Protein AF-A0A8S3R6L5-F1 (afdb_monomer_lite)

Structure (mmCIF, N/CA/C/O backbone):
data_AF-A0A8S3R6L5-F1
#
_entry.id   AF-A0A8S3R6L5-F1
#
loop_
_atom_site.group_PDB
_atom_site.id
_atom_site.type_symbol
_atom_site.label_atom_id
_atom_site.label_alt_id
_atom_site.label_comp_id
_atom_site.label_asym_id
_atom_site.label_entity_id
_atom_site.label_seq_id
_atom_site.pdbx_PDB_ins_code
_atom_site.Cartn_x
_atom_site.Cartn_y
_atom_site.Cartn_z
_atom_site.occupancy
_atom_site.B_iso_or_equiv
_atom_site.auth_seq_id
_atom_site.auth_comp_id
_atom_site.auth_asym_id
_atom_site.auth_atom_id
_atom_site.pdbx_PDB_model_num
ATOM 1 N N . MET A 1 1 ? -7.336 4.694 32.548 1.00 51.25 1 MET A N 1
ATOM 2 C CA . MET A 1 1 ? -8.268 5.594 31.841 1.00 51.25 1 MET A CA 1
ATOM 3 C C . MET A 1 1 ? -8.128 5.320 30.353 1.00 51.25 1 MET A C 1
ATOM 5 O O . MET A 1 1 ? -7.000 5.304 29.873 1.00 51.25 1 MET A O 1
ATOM 9 N N . THR A 1 2 ? -9.217 4.968 29.674 1.00 70.38 2 THR A N 1
ATOM 10 C CA . THR A 1 2 ? -9.206 4.673 28.232 1.00 70.38 2 THR A CA 1
ATOM 11 C C . THR A 1 2 ? -9.080 5.985 27.470 1.00 70.38 2 THR A C 1
ATOM 13 O O . THR A 1 2 ? -9.875 6.892 27.697 1.00 70.38 2 THR A O 1
ATOM 16 N N . ASP A 1 3 ? -8.079 6.091 26.603 1.00 87.69 3 ASP A N 1
ATOM 17 C CA . ASP A 1 3 ? -7.966 7.210 25.671 1.00 87.69 3 ASP A CA 1
ATOM 18 C C . ASP A 1 3 ? -8.970 6.956 24.537 1.00 87.69 3 ASP A C 1
ATOM 20 O O . ASP A 1 3 ? -8.807 6.025 23.742 1.00 87.69 3 ASP A O 1
ATOM 24 N N . ILE A 1 4 ? -10.072 7.711 24.545 1.00 90.12 4 ILE A N 1
ATOM 25 C CA . ILE A 1 4 ? -11.202 7.518 23.626 1.00 90.12 4 ILE A CA 1
ATOM 26 C C . ILE A 1 4 ? -10.759 7.760 22.180 1.00 90.12 4 ILE A C 1
ATOM 28 O O . ILE A 1 4 ? -11.144 6.996 21.292 1.00 90.12 4 ILE A O 1
ATOM 32 N N . ASP A 1 5 ? -9.905 8.754 21.944 1.00 90.06 5 ASP A N 1
ATOM 33 C CA . ASP A 1 5 ? -9.415 9.084 20.607 1.00 90.06 5 ASP A CA 1
ATOM 34 C C . ASP A 1 5 ? -8.513 7.970 20.073 1.00 90.06 5 ASP A C 1
ATOM 36 O O . ASP A 1 5 ? -8.716 7.476 18.959 1.00 90.06 5 ASP A O 1
ATOM 40 N N . ALA A 1 6 ? -7.582 7.479 20.898 1.00 91.31 6 ALA A N 1
ATOM 41 C CA . ALA A 1 6 ? -6.748 6.333 20.545 1.00 91.31 6 ALA A CA 1
ATOM 42 C C . ALA A 1 6 ? -7.584 5.067 20.293 1.00 91.31 6 ALA A C 1
ATOM 44 O O . ALA A 1 6 ? -7.258 4.264 19.416 1.00 91.31 6 ALA A O 1
ATOM 45 N N . TYR A 1 7 ? -8.682 4.883 21.030 1.00 93.94 7 TYR A N 1
ATOM 46 C CA . TYR A 1 7 ? -9.601 3.762 20.836 1.00 93.94 7 TYR A CA 1
ATOM 47 C C . TYR A 1 7 ? -10.357 3.861 19.505 1.00 93.94 7 TYR A C 1
ATOM 49 O O . TYR A 1 7 ? -10.439 2.875 18.767 1.00 93.94 7 TYR A O 1
ATOM 57 N N . ILE A 1 8 ? -10.855 5.049 19.150 1.00 94.06 8 ILE A N 1
ATOM 58 C CA . ILE A 1 8 ? -11.510 5.305 17.859 1.00 94.06 8 ILE A CA 1
ATOM 59 C C . ILE A 1 8 ? -10.528 5.085 16.701 1.00 94.06 8 ILE A C 1
ATOM 61 O O . ILE A 1 8 ? -10.885 4.453 15.703 1.00 94.06 8 ILE A O 1
ATOM 65 N N . GLU A 1 9 ? -9.283 5.550 16.820 1.00 94.88 9 GLU A N 1
ATOM 66 C CA . GLU A 1 9 ? -8.244 5.285 15.820 1.00 94.88 9 GLU A CA 1
ATOM 67 C C . GLU A 1 9 ? -7.935 3.788 15.700 1.00 94.88 9 GLU A C 1
ATOM 69 O O . GLU A 1 9 ? -7.880 3.257 14.589 1.00 94.88 9 GLU A O 1
ATOM 74 N N . ALA A 1 10 ? -7.837 3.069 16.822 1.00 95.31 10 ALA A N 1
ATOM 75 C CA . ALA A 1 10 ? -7.625 1.625 16.816 1.00 95.31 10 ALA A CA 1
ATOM 76 C C . ALA A 1 10 ? -8.761 0.887 16.100 1.00 95.31 10 ALA A C 1
ATOM 78 O O . ALA A 1 10 ? -8.507 -0.049 15.340 1.00 95.31 10 ALA A O 1
ATOM 79 N N . ILE A 1 11 ? -10.012 1.325 16.287 1.00 95.62 11 ILE A N 1
ATOM 80 C CA . ILE A 1 11 ? -11.167 0.794 15.554 1.00 95.62 11 ILE A CA 1
ATOM 81 C C . ILE A 1 11 ? -11.001 1.029 14.053 1.00 95.62 11 ILE A C 1
ATOM 83 O O . ILE A 1 11 ? -11.176 0.087 13.282 1.00 95.62 11 ILE A O 1
ATOM 87 N N . LYS A 1 12 ? -10.638 2.244 13.623 1.00 96.25 12 LYS A N 1
ATOM 88 C CA . LYS A 1 12 ? -10.433 2.567 12.198 1.00 96.25 12 LYS A CA 1
ATOM 89 C C . LYS A 1 12 ? -9.319 1.718 11.572 1.00 96.25 12 LYS A C 1
ATOM 91 O O . LYS A 1 12 ? -9.494 1.207 10.469 1.00 96.25 12 LYS A O 1
ATOM 96 N N . ILE A 1 13 ? -8.213 1.486 12.277 1.00 95.50 13 ILE A N 1
ATOM 97 C CA . ILE A 1 13 ? -7.143 0.592 11.802 1.00 95.50 13 ILE A CA 1
ATOM 98 C C . ILE A 1 13 ? -7.618 -0.868 11.762 1.00 95.50 13 ILE A C 1
ATOM 100 O O . ILE A 1 13 ? -7.330 -1.599 10.815 1.00 95.50 13 ILE A O 1
ATOM 104 N N . ASN A 1 14 ? -8.410 -1.299 12.743 1.00 94.88 14 ASN A N 1
ATOM 105 C CA . ASN A 1 14 ? -8.992 -2.638 12.748 1.00 94.88 14 ASN A CA 1
ATOM 106 C C . ASN A 1 14 ? -10.029 -2.836 11.627 1.00 94.88 14 ASN A C 1
ATOM 108 O O . ASN A 1 14 ? -10.197 -3.949 11.133 1.00 94.88 14 ASN A O 1
ATOM 112 N N . TRP A 1 15 ? -10.693 -1.769 11.174 1.00 95.12 15 TRP A N 1
ATOM 113 C CA . TRP A 1 15 ? -11.490 -1.796 9.948 1.00 95.12 15 TRP A CA 1
ATOM 114 C C . TRP A 1 15 ? -10.630 -2.104 8.727 1.00 95.12 15 TRP A C 1
ATOM 116 O O . TRP A 1 15 ? -11.014 -2.970 7.948 1.00 95.12 15 TRP A O 1
ATOM 126 N N . VAL A 1 16 ? -9.456 -1.475 8.588 1.00 95.25 16 VAL A N 1
ATOM 127 C CA . VAL A 1 16 ? -8.510 -1.805 7.506 1.00 95.25 16 VAL A CA 1
ATOM 128 C C . VAL A 1 16 ? -8.135 -3.280 7.567 1.00 95.25 16 VAL A C 1
ATOM 130 O O . VAL A 1 16 ? -8.293 -3.971 6.566 1.00 95.25 16 VAL A O 1
ATOM 133 N N . LYS A 1 17 ? -7.759 -3.782 8.753 1.00 93.62 17 LYS A N 1
ATOM 134 C CA . LYS A 1 17 ? -7.428 -5.199 8.968 1.00 93.62 17 LYS A CA 1
ATOM 135 C C . LYS A 1 17 ? -8.521 -6.121 8.431 1.00 93.62 17 LYS A C 1
ATOM 137 O O . LYS A 1 17 ? -8.251 -7.028 7.652 1.00 93.62 17 LYS A O 1
ATOM 142 N N . ARG A 1 18 ? -9.764 -5.875 8.847 1.00 91.94 18 ARG A N 1
ATOM 143 C CA . ARG A 1 18 ? -10.914 -6.688 8.443 1.00 91.94 18 ARG A CA 1
ATOM 144 C C . ARG A 1 18 ? -11.216 -6.553 6.954 1.00 91.94 18 ARG A C 1
ATOM 146 O O . ARG A 1 18 ? -11.593 -7.523 6.320 1.00 91.94 18 ARG A O 1
ATOM 153 N N . LEU A 1 19 ? -11.074 -5.362 6.374 1.00 91.75 19 LEU A N 1
ATOM 154 C CA . LEU A 1 19 ? -11.312 -5.151 4.944 1.00 91.75 19 LEU A CA 1
ATOM 155 C C . LEU A 1 19 ? -10.306 -5.900 4.078 1.00 91.75 19 LEU A C 1
ATOM 157 O O . LEU A 1 19 ? -10.657 -6.351 2.990 1.00 91.75 19 LEU A O 1
ATOM 161 N N . THR A 1 20 ? -9.073 -6.025 4.552 1.00 90.19 20 THR A N 1
ATOM 162 C CA . THR A 1 20 ? -7.975 -6.603 3.785 1.00 90.19 20 THR A CA 1
ATOM 163 C C . THR A 1 20 ? -7.741 -8.080 4.046 1.00 90.19 20 THR A C 1
ATOM 165 O O . THR A 1 20 ? -6.949 -8.683 3.328 1.00 90.19 20 THR A O 1
ATOM 168 N N . ASP A 1 21 ? -8.412 -8.656 5.044 1.00 88.75 21 ASP A N 1
ATOM 169 C CA . ASP A 1 21 ? -8.393 -10.099 5.243 1.00 88.75 21 ASP A CA 1
ATOM 170 C C . ASP A 1 21 ? -9.048 -10.833 4.053 1.00 88.75 21 ASP A C 1
ATOM 172 O O . ASP A 1 21 ? -9.868 -10.272 3.317 1.00 88.75 21 ASP A O 1
ATOM 176 N N . GLU A 1 22 ? -8.689 -12.102 3.869 1.00 84.38 22 GLU A N 1
ATOM 177 C CA . GLU A 1 22 ? -9.122 -12.921 2.727 1.00 84.38 22 GLU A CA 1
ATOM 178 C C . GLU A 1 22 ? -10.583 -13.398 2.835 1.00 84.38 22 GLU A C 1
ATOM 180 O O . GLU A 1 22 ? -11.099 -14.060 1.933 1.00 84.38 22 GLU A O 1
ATOM 185 N N . THR A 1 23 ? -11.292 -13.065 3.920 1.00 87.50 23 THR A N 1
ATOM 186 C CA . THR A 1 23 ? -12.663 -13.539 4.122 1.00 87.50 23 THR A CA 1
ATOM 187 C C . THR A 1 23 ? -13.642 -12.839 3.180 1.00 87.50 23 THR A C 1
ATOM 189 O O . THR A 1 23 ? -13.665 -11.610 3.052 1.00 87.50 23 THR A O 1
ATOM 192 N N . CYS A 1 24 ? -14.505 -13.628 2.543 1.00 82.25 24 CYS A N 1
ATOM 193 C CA . CYS A 1 24 ? -15.582 -13.136 1.688 1.00 82.25 24 CYS A CA 1
ATOM 194 C C . CYS A 1 24 ? -16.835 -12.843 2.526 1.00 82.25 24 CYS A C 1
ATOM 196 O O . CYS A 1 24 ? -17.780 -13.626 2.550 1.00 82.25 24 CYS A O 1
ATOM 198 N N . ALA A 1 25 ? -16.830 -11.727 3.258 1.00 89.06 25 ALA A N 1
ATOM 199 C CA . ALA A 1 25 ? -17.953 -11.330 4.106 1.00 89.06 25 ALA A CA 1
ATOM 200 C C . ALA A 1 25 ? -18.864 -10.295 3.422 1.00 89.06 25 ALA A C 1
ATOM 202 O O . ALA A 1 25 ? -18.380 -9.294 2.897 1.00 89.06 25 ALA A O 1
ATOM 203 N N . ASN A 1 26 ? -20.188 -10.473 3.508 1.00 92.88 26 ASN A N 1
ATOM 204 C CA . ASN A 1 26 ? -21.182 -9.613 2.838 1.00 92.88 26 ASN A CA 1
ATOM 205 C C . ASN A 1 26 ? -21.043 -8.120 3.175 1.00 92.88 26 ASN A C 1
ATOM 207 O O . ASN A 1 26 ? -21.218 -7.262 2.314 1.00 92.88 26 ASN A O 1
ATOM 211 N N . TRP A 1 27 ? -20.674 -7.791 4.415 1.00 91.88 27 TRP A N 1
ATOM 212 C CA . TRP A 1 27 ? -20.496 -6.397 4.830 1.00 91.88 27 TRP A CA 1
ATOM 213 C C . TRP A 1 27 ? -19.339 -5.694 4.096 1.00 91.88 27 TRP A C 1
ATOM 215 O O . TRP A 1 27 ? -19.285 -4.466 4.098 1.00 91.88 27 TRP A O 1
ATOM 225 N N . LYS A 1 28 ? -18.432 -6.438 3.441 1.00 92.81 28 LYS A N 1
ATOM 226 C CA . LYS A 1 28 ? -17.332 -5.872 2.649 1.00 92.81 28 LYS A CA 1
ATOM 227 C C . LYS A 1 28 ? -17.762 -5.351 1.279 1.00 92.81 28 LYS A C 1
ATOM 229 O O . LYS A 1 28 ? -17.024 -4.572 0.689 1.00 92.81 28 LYS A O 1
ATOM 234 N N . ILE A 1 29 ? -18.941 -5.727 0.779 1.00 91.56 29 ILE A N 1
ATOM 235 C CA . ILE A 1 29 ? -19.388 -5.376 -0.580 1.00 91.56 29 ILE A CA 1
ATOM 236 C C . ILE A 1 29 ? -19.373 -3.857 -0.793 1.00 91.56 29 ILE A C 1
ATOM 238 O O . ILE A 1 29 ? -18.775 -3.366 -1.748 1.00 91.56 29 ILE A O 1
ATOM 242 N N . ILE A 1 30 ? -19.980 -3.108 0.131 1.00 92.12 30 ILE A N 1
ATOM 243 C CA . ILE A 1 30 ? -20.068 -1.644 0.059 1.00 92.12 30 ILE A CA 1
ATOM 244 C C . ILE A 1 30 ? -18.684 -0.976 0.159 1.00 92.12 30 ILE A C 1
ATOM 246 O O . ILE A 1 30 ? -18.343 -0.204 -0.738 1.00 92.12 30 ILE A O 1
ATOM 250 N N . PRO A 1 31 ? -17.853 -1.227 1.191 1.00 91.75 31 PRO A N 1
ATOM 251 C CA . PRO A 1 31 ? -16.533 -0.602 1.262 1.00 91.75 31 PRO A CA 1
ATOM 252 C C . PRO A 1 31 ? -15.642 -0.982 0.077 1.00 91.75 31 PRO A C 1
ATOM 254 O O . PRO A 1 31 ? -14.970 -0.113 -0.475 1.00 91.75 31 PRO A O 1
ATOM 257 N N . THR A 1 32 ? -15.660 -2.242 -0.366 1.00 91.00 32 THR A N 1
ATOM 258 C CA . THR A 1 32 ? -14.886 -2.672 -1.536 1.00 91.00 32 THR A CA 1
ATOM 259 C C . THR A 1 32 ? -15.358 -1.977 -2.809 1.00 91.00 32 THR A C 1
ATOM 261 O O . THR A 1 32 ? -14.512 -1.568 -3.596 1.00 91.00 32 THR A O 1
ATOM 264 N N . PHE A 1 33 ? -16.664 -1.752 -2.995 1.00 91.44 33 PHE A N 1
ATOM 265 C CA . PHE A 1 33 ? -17.185 -0.971 -4.123 1.00 91.44 33 PHE A CA 1
ATOM 266 C C . PHE A 1 33 ? -16.557 0.429 -4.194 1.00 91.44 33 PHE A C 1
ATOM 268 O O . PHE A 1 33 ? -16.085 0.830 -5.256 1.00 91.44 33 PHE A O 1
ATOM 275 N N . TYR A 1 34 ? -16.479 1.139 -3.065 1.00 91.50 34 TYR A N 1
ATOM 276 C CA . TYR A 1 34 ? -15.860 2.466 -3.015 1.00 91.50 34 TYR A CA 1
ATOM 277 C C . TYR A 1 34 ? -14.341 2.420 -3.220 1.00 91.50 34 TYR A C 1
ATOM 279 O O . TYR A 1 34 ? -13.791 3.229 -3.964 1.00 91.50 34 TYR A O 1
ATOM 287 N N . PHE A 1 35 ? -13.641 1.468 -2.597 1.00 91.38 35 PHE A N 1
ATOM 288 C CA . PHE A 1 35 ? -12.184 1.376 -2.730 1.00 91.38 35 PHE A CA 1
ATOM 289 C C . PHE A 1 35 ? -11.716 0.847 -4.089 1.00 91.38 35 PHE A C 1
ATOM 291 O O . PHE A 1 35 ? -10.569 1.095 -4.460 1.00 91.38 35 PHE A O 1
ATOM 298 N N . ARG A 1 36 ? -12.596 0.202 -4.864 1.00 89.38 36 ARG A N 1
ATOM 299 C CA . ARG A 1 36 ? -12.308 -0.300 -6.215 1.00 89.38 36 ARG A CA 1
ATOM 300 C C . ARG A 1 36 ? -11.873 0.794 -7.191 1.00 89.38 36 ARG A C 1
ATOM 302 O O . ARG A 1 36 ? -11.139 0.510 -8.136 1.00 89.38 36 ARG A O 1
ATOM 309 N N . GLU A 1 37 ? -12.259 2.050 -6.956 1.00 86.62 37 GLU A N 1
ATOM 310 C CA . GLU A 1 37 ? -11.762 3.192 -7.739 1.00 86.62 37 GLU A CA 1
ATOM 311 C C . GLU A 1 37 ? -10.223 3.296 -7.699 1.00 86.62 37 GLU A C 1
ATOM 313 O O . GLU A 1 37 ? -9.596 3.739 -8.666 1.00 86.62 37 GLU A O 1
ATOM 318 N N . PHE A 1 38 ? -9.613 2.824 -6.608 1.00 88.69 38 PHE A N 1
ATOM 319 C CA . PHE A 1 38 ? -8.172 2.849 -6.362 1.00 88.69 38 PHE A CA 1
ATOM 320 C C . PHE A 1 38 ? -7.457 1.543 -6.728 1.00 88.69 38 PHE A C 1
ATOM 322 O O . PHE A 1 38 ? -6.267 1.389 -6.445 1.00 88.69 38 PHE A O 1
ATOM 329 N N . GLY A 1 39 ? -8.177 0.613 -7.358 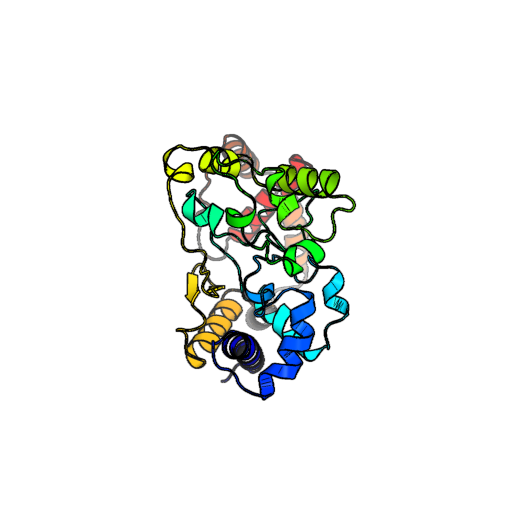1.00 88.06 39 GLY A N 1
ATOM 330 C CA . GLY A 1 39 ? -7.706 -0.714 -7.731 1.00 88.06 39 GLY A CA 1
ATOM 331 C C . GLY A 1 39 ? -8.401 -1.837 -6.975 1.00 88.06 39 GLY A C 1
ATOM 332 O O . GLY A 1 39 ? -9.032 -1.640 -5.937 1.00 88.06 39 GLY A O 1
ATOM 333 N N . GLU A 1 40 ? -8.272 -3.042 -7.520 1.00 87.56 40 GLU A N 1
ATOM 334 C CA . GLU A 1 40 ? -8.838 -4.253 -6.928 1.00 87.56 40 GLU A CA 1
ATOM 335 C C 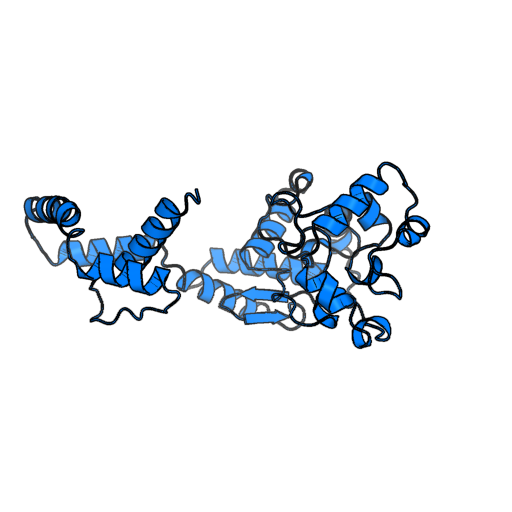. GLU A 1 40 ? -8.142 -4.621 -5.605 1.00 87.56 40 GLU A C 1
ATOM 337 O O . GLU A 1 40 ? -7.049 -4.141 -5.289 1.00 87.56 40 GLU A O 1
ATOM 342 N N . ASN A 1 41 ? -8.773 -5.504 -4.824 1.00 86.56 41 ASN A N 1
ATOM 343 C CA . ASN A 1 41 ? -8.218 -6.059 -3.579 1.00 86.56 41 ASN A CA 1
ATOM 344 C C . ASN A 1 41 ? -7.762 -4.993 -2.565 1.00 86.56 41 ASN A C 1
ATOM 346 O O . ASN A 1 41 ? -6.758 -5.167 -1.868 1.00 86.56 41 ASN A O 1
ATOM 350 N N . ASN A 1 42 ? -8.496 -3.877 -2.506 1.00 89.62 42 ASN A N 1
ATOM 351 C CA . ASN A 1 42 ? -8.225 -2.732 -1.639 1.00 89.62 42 ASN A CA 1
ATOM 352 C C . ASN A 1 42 ? -6.771 -2.225 -1.750 1.00 89.62 42 ASN A C 1
ATOM 354 O O . ASN A 1 42 ? -6.127 -1.923 -0.739 1.00 89.62 42 ASN A O 1
ATOM 358 N N . LEU A 1 43 ? -6.254 -2.130 -2.985 1.00 91.75 43 LEU A N 1
ATOM 359 C CA . LEU A 1 43 ? -4.870 -1.745 -3.293 1.00 91.75 43 LEU A CA 1
ATOM 360 C C . LEU A 1 43 ? -4.402 -0.493 -2.540 1.00 91.75 43 LEU A C 1
ATOM 362 O O . LEU A 1 43 ? -3.240 -0.413 -2.146 1.00 91.75 43 LEU A O 1
ATOM 366 N N . ILE A 1 44 ? -5.298 0.463 -2.297 1.00 92.69 44 ILE A N 1
ATOM 367 C CA . ILE A 1 44 ? -4.971 1.707 -1.603 1.00 92.69 44 ILE A CA 1
ATOM 368 C C . ILE A 1 44 ? -4.333 1.506 -0.221 1.00 92.69 44 ILE A C 1
ATOM 370 O O . ILE A 1 44 ? -3.477 2.294 0.172 1.00 92.69 44 ILE A O 1
ATOM 374 N N . PHE A 1 45 ? -4.659 0.423 0.493 1.00 93.31 45 PHE A N 1
ATOM 375 C CA . PHE A 1 45 ? -4.044 0.127 1.792 1.00 93.31 45 PHE A CA 1
ATOM 376 C C . PHE A 1 45 ? -2.621 -0.443 1.683 1.00 93.31 45 PHE A C 1
ATOM 378 O O . PHE A 1 45 ? -1.896 -0.462 2.677 1.00 93.31 45 PHE A O 1
ATOM 385 N N . LYS A 1 46 ? -2.207 -0.869 0.483 1.00 91.94 46 LYS A N 1
ATOM 386 C CA . LYS A 1 46 ? -0.843 -1.321 0.153 1.00 91.94 46 LYS A CA 1
ATOM 387 C C . LYS A 1 46 ? 0.023 -0.203 -0.441 1.00 91.94 46 LYS A C 1
ATOM 389 O O . LYS A 1 46 ? 1.231 -0.388 -0.581 1.00 91.94 46 LYS A O 1
ATOM 394 N N . MET A 1 47 ? -0.570 0.938 -0.803 1.00 92.38 47 MET A N 1
ATOM 395 C CA . MET A 1 47 ? 0.167 2.086 -1.337 1.00 92.38 47 MET A CA 1
ATOM 396 C C . MET A 1 47 ? 1.011 2.757 -0.246 1.00 92.38 47 MET A C 1
ATOM 398 O O . MET A 1 47 ? 0.589 2.887 0.902 1.00 92.38 47 MET A O 1
ATOM 402 N N . ASN A 1 48 ? 2.193 3.243 -0.626 1.00 91.31 48 ASN A N 1
ATOM 403 C CA . ASN A 1 48 ? 3.128 3.916 0.278 1.00 91.31 48 ASN A CA 1
ATOM 404 C C . ASN A 1 48 ? 2.904 5.440 0.275 1.00 91.31 48 ASN A C 1
ATOM 406 O O . ASN A 1 48 ? 3.749 6.210 -0.194 1.00 91.31 48 ASN A O 1
ATOM 410 N N . LEU A 1 49 ? 1.729 5.862 0.749 1.00 89.44 49 LEU A N 1
ATOM 411 C CA . LEU A 1 49 ? 1.289 7.258 0.736 1.00 89.44 49 LEU A CA 1
ATOM 412 C C . LEU A 1 49 ? 1.899 8.053 1.900 1.00 89.44 49 LEU A C 1
ATOM 414 O O . LEU A 1 49 ? 1.846 7.631 3.053 1.00 89.44 49 LEU A O 1
ATOM 418 N N . ASN A 1 50 ? 2.395 9.262 1.615 1.00 82.69 50 ASN A N 1
ATOM 419 C CA . ASN A 1 50 ? 2.830 10.197 2.666 1.00 82.69 50 ASN A CA 1
ATOM 420 C C . ASN A 1 50 ? 1.700 11.062 3.210 1.00 82.69 50 ASN A C 1
ATOM 422 O O . ASN A 1 50 ? 1.769 11.527 4.344 1.00 82.69 50 ASN A O 1
ATOM 426 N N . SER A 1 51 ? 0.678 11.314 2.398 1.00 83.00 51 SER A N 1
ATOM 427 C CA . SER A 1 51 ? -0.452 12.144 2.777 1.00 83.00 51 SER A CA 1
ATOM 428 C C . SER A 1 51 ? -1.696 11.716 2.015 1.00 83.00 51 SER A C 1
ATOM 430 O O . SER A 1 51 ? -1.626 11.327 0.852 1.00 83.00 51 SER A O 1
ATOM 432 N N . HIS A 1 52 ? -2.859 11.876 2.642 1.00 76.31 52 HIS A N 1
ATOM 433 C CA . HIS A 1 52 ? -4.151 11.745 1.967 1.00 76.31 52 HIS A CA 1
ATOM 434 C C . HIS A 1 52 ? -4.354 12.815 0.877 1.00 76.31 52 HIS A C 1
ATOM 436 O O . HIS A 1 52 ? -5.285 12.721 0.095 1.00 76.31 52 HIS A O 1
ATOM 442 N N . LYS A 1 53 ? -3.506 13.850 0.802 1.00 76.50 53 LYS A N 1
ATOM 443 C CA . LYS A 1 53 ? -3.536 14.838 -0.289 1.00 76.50 53 LYS A CA 1
ATOM 444 C C . LYS A 1 53 ? -2.825 14.353 -1.556 1.00 76.50 53 LYS A C 1
ATOM 446 O O . LYS A 1 53 ? -2.892 15.019 -2.581 1.00 76.50 53 LYS A O 1
ATOM 451 N N . SER A 1 54 ? -2.122 13.220 -1.491 1.00 72.69 54 SER A N 1
ATOM 452 C CA . SER A 1 54 ? -1.321 12.703 -2.605 1.00 72.69 54 SER A CA 1
ATOM 453 C C . SER A 1 54 ? -2.153 12.084 -3.734 1.00 72.69 54 SER A C 1
ATOM 455 O O . SER A 1 54 ? -1.600 11.839 -4.800 1.00 72.69 54 SER A O 1
ATOM 457 N N . LEU A 1 55 ? -3.451 11.841 -3.522 1.00 75.69 55 LEU A N 1
ATOM 458 C CA . LEU A 1 55 ? -4.368 11.302 -4.528 1.00 75.69 55 LEU A CA 1
ATOM 459 C C . LEU A 1 55 ? -5.580 12.234 -4.666 1.00 75.69 55 LEU A C 1
ATOM 461 O O . LEU A 1 55 ? -6.337 12.426 -3.716 1.00 75.69 55 LEU A O 1
ATOM 465 N N . GLU A 1 56 ? -5.769 12.810 -5.853 1.00 69.56 56 GLU A N 1
ATOM 466 C CA . GLU A 1 56 ? -6.789 13.843 -6.102 1.00 69.56 56 GLU A CA 1
ATOM 467 C C . GLU A 1 56 ? -8.227 13.284 -6.036 1.00 69.56 56 GLU A C 1
ATOM 469 O O . GLU A 1 56 ? -9.136 13.966 -5.558 1.00 69.56 56 GLU A O 1
ATOM 474 N N . ASN A 1 57 ? -8.415 12.010 -6.394 1.00 71.00 57 ASN A N 1
ATOM 475 C CA . ASN A 1 57 ? -9.720 11.335 -6.434 1.00 71.00 57 ASN A CA 1
ATOM 476 C C . ASN A 1 57 ? -10.292 10.951 -5.058 1.00 71.00 57 ASN A C 1
ATOM 478 O O . ASN A 1 57 ? -11.431 10.501 -4.963 1.00 71.00 57 ASN A O 1
ATOM 482 N N . LEU A 1 58 ? -9.546 11.142 -3.966 1.00 76.69 58 LEU A N 1
ATOM 483 C CA . LEU A 1 58 ? -10.001 10.751 -2.625 1.00 76.69 58 LEU A CA 1
ATOM 484 C C . LEU A 1 58 ? -11.240 11.506 -2.136 1.00 76.69 58 LEU A C 1
ATOM 486 O O . LEU A 1 58 ? -11.899 11.053 -1.204 1.00 76.69 58 LEU A O 1
ATOM 490 N N . LYS A 1 59 ? -11.573 12.633 -2.771 1.00 70.69 59 LYS A N 1
ATOM 491 C CA . LYS A 1 59 ? -12.743 13.455 -2.437 1.00 70.69 59 LYS A CA 1
ATOM 492 C C . LYS A 1 59 ? -14.081 12.767 -2.729 1.00 70.69 59 LYS A C 1
ATOM 494 O O . LYS A 1 59 ? -15.084 13.175 -2.157 1.00 70.69 59 LYS A O 1
ATOM 499 N N . ASN A 1 60 ? -14.095 11.737 -3.577 1.00 82.19 60 ASN A N 1
ATOM 500 C CA . ASN A 1 60 ? -15.314 11.004 -3.935 1.00 82.19 60 ASN A CA 1
ATOM 501 C C . ASN A 1 60 ? -15.684 9.918 -2.911 1.00 82.19 60 ASN A C 1
ATOM 503 O O . ASN A 1 60 ? -16.774 9.349 -2.978 1.00 82.19 60 ASN A O 1
ATOM 507 N N . LEU A 1 61 ? -14.792 9.612 -1.961 1.00 89.75 61 LEU A N 1
ATOM 508 C CA . LEU A 1 61 ? -15.064 8.627 -0.920 1.00 89.75 61 LEU A CA 1
ATOM 509 C C . LEU A 1 61 ? -16.065 9.183 0.104 1.00 89.75 61 LEU A C 1
ATOM 511 O O . LEU A 1 61 ? -15.873 10.297 0.598 1.00 89.75 61 LEU A O 1
ATOM 515 N N . PRO A 1 62 ? -17.072 8.390 0.520 1.00 93.00 62 PRO A N 1
ATOM 516 C CA . PRO A 1 62 ? -17.906 8.739 1.660 1.00 93.00 62 PRO A CA 1
ATOM 517 C C . PRO A 1 62 ? -17.061 9.060 2.893 1.00 93.00 62 PRO A C 1
ATOM 519 O O . PRO A 1 62 ? -16.060 8.386 3.164 1.00 93.00 62 PRO A O 1
ATOM 522 N N . THR A 1 63 ? -17.507 10.043 3.678 1.00 92.69 63 THR A N 1
ATOM 523 C CA . THR A 1 63 ? -16.774 10.591 4.831 1.00 92.69 63 THR A CA 1
ATOM 524 C C . THR A 1 63 ? -16.231 9.506 5.756 1.00 92.69 63 THR A C 1
ATOM 526 O O . THR A 1 63 ? -15.072 9.558 6.155 1.00 92.69 63 THR A O 1
ATOM 529 N N . PHE A 1 64 ? -17.026 8.475 6.046 1.00 93.00 64 PHE A N 1
ATOM 530 C CA . PHE A 1 64 ? -16.609 7.365 6.901 1.00 93.00 64 PHE A CA 1
ATOM 531 C C . PHE A 1 64 ? -15.359 6.631 6.376 1.00 93.00 64 PHE A C 1
ATOM 533 O O . PHE A 1 64 ? -14.384 6.458 7.110 1.00 93.00 64 PHE A O 1
ATOM 540 N N . TYR A 1 65 ? -15.348 6.238 5.099 1.00 93.44 65 TYR A N 1
ATOM 541 C CA . TYR A 1 65 ? -14.221 5.520 4.491 1.00 93.44 65 TYR A CA 1
ATOM 542 C C . TYR A 1 65 ? -13.005 6.420 4.292 1.00 93.44 65 TYR A C 1
ATOM 544 O O . TYR A 1 65 ? -11.866 5.980 4.464 1.00 93.44 65 TYR A O 1
ATOM 552 N N . PHE A 1 66 ? -13.243 7.696 3.989 1.00 92.62 66 PHE A N 1
ATOM 553 C CA . PHE A 1 66 ? -12.183 8.689 3.911 1.00 92.62 66 PHE A CA 1
ATOM 554 C C . PHE A 1 66 ? -11.475 8.875 5.261 1.00 92.62 66 PHE A C 1
ATOM 556 O O . PHE A 1 66 ? -10.246 8.921 5.315 1.00 92.62 66 PHE A O 1
ATOM 563 N N . GLU A 1 67 ? -12.225 8.907 6.363 1.00 93.50 67 GLU A N 1
ATOM 564 C CA . GLU A 1 67 ? -11.671 9.002 7.716 1.00 93.50 67 GLU A CA 1
ATOM 565 C C . GLU A 1 67 ? -10.901 7.742 8.140 1.00 93.50 67 GLU A C 1
ATOM 567 O O . GLU A 1 67 ? -9.874 7.855 8.815 1.00 93.50 67 GLU A O 1
ATOM 572 N N . ILE A 1 68 ? -11.332 6.550 7.709 1.00 95.12 68 ILE A N 1
ATOM 573 C CA . ILE A 1 68 ? -10.552 5.311 7.880 1.00 95.12 68 ILE A CA 1
ATOM 574 C C . ILE A 1 68 ? -9.210 5.430 7.156 1.00 95.12 68 ILE A C 1
ATOM 576 O O . ILE A 1 68 ? -8.161 5.191 7.754 1.00 95.12 68 ILE A O 1
ATOM 580 N N . LEU A 1 69 ? -9.224 5.843 5.886 1.00 93.94 69 LEU A N 1
ATOM 581 C CA . LEU A 1 69 ? -8.007 5.965 5.090 1.00 93.94 69 LEU A CA 1
ATOM 582 C C . LEU A 1 69 ? -7.053 7.028 5.650 1.00 93.94 69 LEU A C 1
ATOM 584 O O . LEU A 1 69 ? -5.849 6.795 5.741 1.00 93.94 69 LEU A O 1
ATOM 588 N N . LYS A 1 70 ? -7.572 8.185 6.065 1.00 92.62 70 LYS A N 1
ATOM 589 C CA . LYS A 1 70 ? -6.781 9.223 6.739 1.00 92.62 70 LYS A CA 1
ATOM 590 C C . LYS A 1 70 ? -6.104 8.685 7.994 1.00 92.62 70 LYS A C 1
ATOM 592 O O . LYS A 1 70 ? -4.909 8.909 8.171 1.00 92.62 70 LYS A O 1
ATOM 597 N N . CYS A 1 71 ? -6.849 7.971 8.839 1.00 93.88 71 CYS A N 1
ATOM 598 C CA . CYS A 1 71 ? -6.317 7.361 10.055 1.00 93.88 71 CYS A CA 1
ATOM 599 C C . CYS A 1 71 ? -5.236 6.316 9.738 1.00 93.88 71 CYS A C 1
ATOM 601 O O . CYS A 1 71 ? -4.186 6.312 10.381 1.00 93.88 71 CYS A O 1
ATOM 603 N N . TRP A 1 72 ? -5.445 5.498 8.704 1.00 95.31 72 TRP A N 1
ATOM 604 C CA . TRP A 1 72 ? -4.462 4.530 8.218 1.00 95.31 72 TRP A CA 1
ATOM 605 C C . TRP A 1 72 ? -3.153 5.202 7.787 1.00 95.31 72 TRP A C 1
ATOM 607 O O . TRP A 1 72 ? -2.086 4.844 8.280 1.00 95.31 72 TRP A O 1
ATOM 617 N N . ILE A 1 73 ? -3.227 6.227 6.931 1.00 92.56 73 ILE A N 1
ATOM 618 C CA . ILE A 1 73 ? -2.049 6.962 6.443 1.00 92.56 73 ILE A CA 1
ATOM 619 C C . ILE A 1 73 ? -1.334 7.681 7.598 1.00 92.56 73 ILE A C 1
ATOM 621 O O . ILE A 1 73 ? -0.105 7.625 7.689 1.00 92.56 73 ILE A O 1
ATOM 625 N N . LYS A 1 74 ? -2.093 8.328 8.498 1.00 91.38 74 LYS A N 1
ATOM 626 C CA . LYS A 1 74 ? -1.566 9.017 9.691 1.00 91.38 74 LYS A CA 1
ATOM 627 C C . LYS A 1 74 ? -0.705 8.073 10.531 1.00 91.38 74 LYS A C 1
ATOM 629 O O . LYS A 1 74 ? 0.410 8.432 10.893 1.00 91.38 74 LYS A O 1
ATOM 634 N N . ASN A 1 75 ? -1.192 6.857 10.765 1.00 91.31 75 ASN A N 1
ATOM 635 C CA . ASN A 1 75 ? -0.518 5.840 11.570 1.00 91.31 75 ASN A CA 1
ATOM 636 C C . ASN A 1 75 ? 0.514 5.012 10.775 1.00 91.31 75 ASN A C 1
ATOM 638 O O . ASN A 1 75 ? 0.895 3.917 11.180 1.00 91.31 75 ASN A O 1
ATOM 642 N N . GLY A 1 76 ? 0.977 5.522 9.627 1.00 89.62 76 GLY A N 1
ATOM 643 C CA . GLY A 1 76 ? 2.040 4.910 8.828 1.00 89.62 76 GLY A CA 1
ATOM 644 C C . GLY A 1 76 ? 1.638 3.615 8.127 1.00 89.62 76 GLY A C 1
ATOM 645 O O . GLY A 1 76 ? 2.490 2.791 7.792 1.00 89.62 76 GLY A O 1
ATOM 646 N N . GLY A 1 77 ? 0.347 3.429 7.897 1.00 91.50 77 GLY A N 1
ATOM 647 C CA . GLY A 1 77 ? -0.197 2.338 7.117 1.00 91.50 77 GLY A CA 1
ATOM 648 C C . GLY A 1 77 ? 0.300 2.324 5.672 1.00 91.50 77 GLY A C 1
ATOM 649 O O . GLY A 1 77 ? 0.433 3.369 5.039 1.00 91.50 77 GLY A O 1
ATOM 650 N N . GLY A 1 78 ? 0.615 1.137 5.155 1.00 88.00 78 GLY A N 1
ATOM 651 C CA . GLY A 1 78 ? 1.113 0.938 3.790 1.00 88.00 78 GLY A C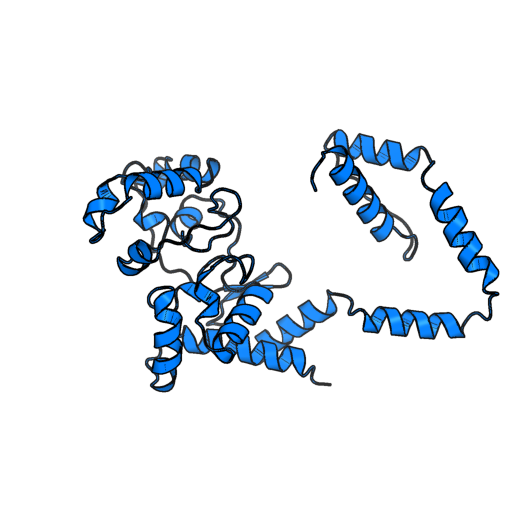A 1
ATOM 652 C C . GLY A 1 78 ? 2.553 1.415 3.570 1.00 88.00 78 GLY A C 1
ATOM 653 O O . GLY A 1 78 ? 3.137 1.138 2.520 1.00 88.00 78 GLY A O 1
ATOM 654 N N . LYS A 1 79 ? 3.166 2.084 4.559 1.00 87.69 79 LYS A N 1
ATOM 655 C CA . LYS A 1 79 ? 4.559 2.518 4.468 1.00 87.69 79 LYS A CA 1
ATOM 656 C C . LYS A 1 79 ? 5.483 1.317 4.366 1.00 87.69 79 LYS A C 1
ATOM 658 O O . LYS A 1 79 ? 5.331 0.311 5.061 1.00 87.69 79 LYS A O 1
ATOM 663 N N . THR A 1 80 ? 6.480 1.455 3.507 1.00 84.38 80 THR A N 1
ATOM 664 C CA . THR A 1 80 ? 7.547 0.477 3.329 1.00 84.38 80 THR A CA 1
ATOM 665 C C . THR A 1 80 ? 8.872 1.071 3.778 1.00 84.38 80 THR A C 1
ATOM 667 O O . THR A 1 80 ? 9.054 2.289 3.780 1.00 84.38 80 THR A O 1
ATOM 670 N N . LYS A 1 81 ? 9.813 0.197 4.155 1.00 85.19 81 LYS A N 1
ATOM 671 C CA . LYS A 1 81 ? 11.211 0.608 4.311 1.00 85.19 81 LYS A CA 1
ATOM 672 C C . LYS A 1 81 ? 11.720 1.111 2.968 1.00 85.19 81 LYS A C 1
ATOM 674 O O . LYS A 1 81 ? 11.285 0.613 1.928 1.00 85.19 81 LYS A O 1
ATOM 679 N N . VAL A 1 82 ? 12.683 2.031 3.009 1.00 86.12 82 VAL A N 1
ATOM 680 C CA . VAL A 1 82 ? 13.439 2.403 1.812 1.00 86.12 82 VAL A CA 1
ATOM 681 C C . VAL A 1 82 ? 14.021 1.113 1.218 1.00 86.12 82 VAL A C 1
ATOM 683 O O . VAL A 1 82 ? 14.767 0.418 1.911 1.00 86.12 82 VAL A O 1
ATOM 686 N N . PRO A 1 83 ? 13.649 0.742 -0.018 1.00 86.75 83 PRO A N 1
ATOM 687 C CA . PRO A 1 83 ? 14.103 -0.498 -0.625 1.00 86.75 83 PRO A CA 1
ATOM 688 C C . PRO A 1 83 ? 15.609 -0.467 -0.850 1.00 86.75 83 PRO A C 1
ATOM 690 O O . PRO A 1 83 ? 16.120 0.406 -1.557 1.00 86.75 83 PRO A O 1
ATOM 693 N N . ASP A 1 84 ? 16.310 -1.439 -0.274 1.00 85.31 84 ASP A N 1
ATOM 694 C CA . ASP A 1 84 ? 17.766 -1.502 -0.377 1.00 85.31 84 ASP A CA 1
ATOM 695 C C . ASP A 1 84 ? 18.252 -2.543 -1.396 1.00 85.31 84 ASP A C 1
ATOM 697 O O . ASP A 1 84 ? 19.274 -2.365 -2.050 1.00 85.31 84 ASP A O 1
ATOM 701 N N . ASN A 1 85 ? 17.491 -3.603 -1.643 1.00 88.25 85 ASN A N 1
ATOM 702 C CA . ASN A 1 85 ? 17.853 -4.608 -2.641 1.00 88.25 85 ASN A CA 1
ATOM 703 C C . ASN A 1 85 ? 16.840 -4.656 -3.793 1.00 88.25 85 ASN A C 1
ATOM 705 O O . ASN A 1 85 ? 15.714 -4.163 -3.701 1.00 88.25 85 ASN A O 1
ATOM 709 N N . TYR A 1 86 ? 17.243 -5.288 -4.898 1.00 88.50 86 TYR A N 1
ATOM 710 C CA . TYR A 1 86 ? 16.396 -5.426 -6.086 1.00 88.50 86 TYR A CA 1
ATOM 711 C C . TYR A 1 86 ? 15.082 -6.170 -5.797 1.00 88.50 86 TYR A C 1
ATOM 713 O O . TYR A 1 86 ? 14.089 -5.924 -6.480 1.00 88.50 86 TYR A O 1
ATOM 721 N N . ARG A 1 87 ? 15.048 -7.063 -4.794 1.00 88.75 87 ARG A N 1
ATOM 722 C CA . ARG A 1 87 ? 13.835 -7.815 -4.454 1.00 88.75 87 ARG A CA 1
ATOM 723 C C . ARG A 1 87 ? 12.792 -6.910 -3.825 1.00 88.75 87 ARG A C 1
ATOM 725 O O . ARG A 1 87 ? 11.634 -6.948 -4.228 1.00 88.75 87 ARG A O 1
ATOM 732 N N . ASP A 1 88 ? 13.215 -6.072 -2.890 1.00 89.00 88 ASP A N 1
ATOM 733 C CA . ASP A 1 88 ? 12.339 -5.122 -2.212 1.00 89.00 88 ASP A CA 1
ATOM 734 C C . ASP A 1 88 ? 11.849 -4.034 -3.165 1.00 89.00 88 ASP A C 1
ATOM 736 O O . ASP A 1 88 ? 10.685 -3.644 -3.086 1.00 89.00 88 ASP A O 1
ATOM 740 N N . ILE A 1 89 ? 12.703 -3.602 -4.104 1.00 91.12 89 ILE A N 1
ATOM 741 C CA . ILE A 1 89 ? 12.342 -2.654 -5.168 1.00 91.12 89 ILE A CA 1
ATOM 742 C C . ILE A 1 89 ? 11.231 -3.235 -6.046 1.00 91.12 89 ILE A C 1
ATOM 744 O O . ILE A 1 89 ? 10.211 -2.587 -6.258 1.00 91.12 89 ILE A O 1
ATOM 748 N N . ARG A 1 90 ? 11.403 -4.467 -6.537 1.00 90.00 90 ARG A N 1
ATOM 749 C CA . ARG A 1 90 ? 10.435 -5.132 -7.427 1.00 90.00 90 ARG A CA 1
ATOM 750 C C . ARG A 1 90 ? 9.068 -5.345 -6.775 1.00 90.00 90 ARG A C 1
ATOM 752 O O . ARG A 1 90 ? 8.062 -5.342 -7.476 1.00 90.00 90 ARG A O 1
ATOM 759 N N . LYS A 1 91 ? 9.031 -5.483 -5.447 1.00 91.00 91 LYS A N 1
ATOM 760 C CA . LYS A 1 91 ? 7.801 -5.610 -4.653 1.00 91.00 91 LYS A CA 1
ATOM 761 C C . LYS A 1 91 ? 7.122 -4.278 -4.336 1.00 91.00 91 LYS A C 1
ATOM 763 O O . LYS A 1 91 ? 6.049 -4.297 -3.749 1.00 91.00 91 LYS A O 1
ATOM 768 N N . GLN A 1 92 ? 7.716 -3.132 -4.669 1.00 92.12 92 GLN A N 1
ATOM 769 C CA . GLN A 1 92 ? 7.063 -1.851 -4.410 1.00 92.12 92 GLN A CA 1
ATOM 770 C C . GLN A 1 92 ? 5.861 -1.656 -5.331 1.00 92.12 92 GLN A C 1
ATOM 772 O O . GLN A 1 92 ? 5.972 -1.810 -6.549 1.00 92.12 92 GLN A O 1
ATOM 777 N N . VAL A 1 93 ? 4.740 -1.237 -4.745 1.00 93.38 93 VAL A N 1
ATOM 778 C CA . VAL A 1 93 ? 3.617 -0.663 -5.492 1.00 93.38 93 VAL A CA 1
ATOM 779 C C . VAL A 1 93 ? 4.091 0.623 -6.167 1.00 93.38 93 VAL A C 1
ATOM 781 O O . VAL A 1 93 ? 4.735 1.458 -5.530 1.00 93.38 93 VAL A O 1
ATOM 784 N N . ILE A 1 94 ? 3.790 0.784 -7.452 1.00 93.00 94 ILE A N 1
ATOM 785 C CA . ILE A 1 94 ? 4.168 1.969 -8.233 1.00 93.00 94 ILE A CA 1
ATOM 786 C C . ILE A 1 94 ? 3.328 3.174 -7.813 1.00 93.00 94 ILE A C 1
ATOM 788 O O . ILE A 1 94 ? 3.830 4.283 -7.624 1.00 93.00 94 ILE A O 1
ATOM 792 N N . TRP A 1 95 ? 2.031 2.933 -7.673 1.00 92.69 95 TRP A N 1
ATOM 793 C CA . TRP A 1 95 ? 1.018 3.963 -7.515 1.00 92.69 95 TRP A CA 1
ATOM 794 C C . TRP A 1 95 ? 0.941 4.482 -6.085 1.00 92.69 95 TRP A C 1
ATOM 796 O O . TRP A 1 95 ? 1.013 3.711 -5.128 1.00 92.69 95 TRP A O 1
ATOM 806 N N . GLY A 1 96 ? 0.803 5.801 -5.931 1.00 89.38 96 GLY A N 1
ATOM 807 C CA . GLY A 1 96 ? 0.714 6.423 -4.610 1.00 89.38 96 GLY A CA 1
ATOM 808 C C . GLY A 1 96 ? 1.953 6.188 -3.741 1.00 89.38 96 GLY A C 1
ATOM 809 O O . GLY A 1 96 ? 1.848 6.193 -2.521 1.00 89.38 96 GLY A O 1
ATOM 810 N N . ASN A 1 97 ? 3.119 5.942 -4.346 1.00 91.75 97 ASN A N 1
ATOM 811 C CA . ASN A 1 97 ? 4.349 5.652 -3.621 1.00 91.75 97 ASN A CA 1
ATOM 812 C C . ASN A 1 97 ? 5.162 6.931 -3.385 1.00 91.75 97 ASN A C 1
ATOM 814 O O . ASN A 1 97 ? 5.440 7.699 -4.308 1.00 91.75 97 ASN A O 1
ATOM 818 N N . GLN A 1 98 ? 5.571 7.175 -2.143 1.00 90.38 98 GLN A N 1
ATOM 819 C CA . GLN A 1 98 ? 6.376 8.338 -1.782 1.00 90.38 98 GLN A CA 1
ATOM 820 C C . GLN A 1 98 ? 7.783 8.360 -2.396 1.00 90.38 98 GLN A C 1
ATOM 822 O O . GLN A 1 98 ? 8.385 9.433 -2.460 1.00 90.38 98 GLN A O 1
ATOM 827 N N . TYR A 1 99 ? 8.303 7.211 -2.829 1.00 91.25 99 TYR A N 1
ATOM 828 C CA . TYR A 1 99 ? 9.610 7.096 -3.476 1.00 91.25 99 TYR A CA 1
ATOM 829 C C . TYR A 1 99 ? 9.528 7.230 -5.001 1.00 91.25 99 TYR A C 1
ATOM 831 O O . TYR A 1 99 ? 10.551 7.459 -5.637 1.00 91.25 99 TYR A O 1
ATOM 839 N N . ILE A 1 100 ? 8.330 7.104 -5.585 1.00 91.31 100 ILE A N 1
ATOM 840 C CA . ILE A 1 100 ? 8.101 7.156 -7.034 1.00 91.31 100 ILE A CA 1
ATOM 841 C C . ILE A 1 100 ? 7.288 8.413 -7.337 1.00 91.31 100 ILE A C 1
ATOM 843 O O . ILE A 1 100 ? 6.056 8.425 -7.254 1.00 91.31 100 ILE A O 1
ATOM 847 N N . LYS A 1 101 ? 7.995 9.505 -7.639 1.00 89.38 101 LYS A N 1
ATOM 848 C CA . LYS A 1 101 ? 7.406 10.842 -7.773 1.00 89.38 101 LYS A CA 1
ATOM 849 C C . LYS A 1 101 ? 7.847 11.538 -9.050 1.00 89.38 101 LYS A C 1
ATOM 851 O O . LYS A 1 101 ? 9.023 11.531 -9.398 1.00 89.38 101 LYS A O 1
ATOM 856 N N . THR A 1 102 ? 6.922 12.248 -9.682 1.00 83.88 102 THR A N 1
ATOM 857 C CA . THR A 1 102 ? 7.218 13.214 -10.743 1.00 83.88 102 THR A CA 1
ATOM 858 C C . THR A 1 102 ? 6.857 14.602 -10.232 1.00 83.88 102 THR A C 1
ATOM 860 O O . THR A 1 102 ? 5.732 14.827 -9.795 1.00 83.88 102 THR A O 1
ATOM 863 N N . CYS A 1 103 ? 7.815 15.534 -10.251 1.00 79.38 103 CYS A N 1
ATOM 864 C CA . CYS A 1 103 ? 7.611 16.910 -9.774 1.00 79.38 103 CYS A CA 1
ATOM 865 C C . CYS A 1 103 ? 7.020 16.975 -8.346 1.00 79.38 103 CYS A C 1
ATOM 867 O O . CYS A 1 103 ? 6.083 17.720 -8.081 1.00 79.38 103 CYS A O 1
ATOM 869 N N . GLY A 1 104 ? 7.516 16.127 -7.436 1.00 78.00 104 GLY A N 1
ATOM 870 C CA . GLY A 1 104 ? 7.076 16.077 -6.034 1.00 78.00 104 GLY A CA 1
ATOM 871 C C . GLY A 1 104 ? 5.746 15.352 -5.774 1.00 78.00 104 GLY A C 1
ATOM 872 O O . GLY A 1 104 ? 5.479 14.983 -4.630 1.00 78.00 104 GLY A O 1
ATOM 873 N N . LYS A 1 105 ? 4.944 15.069 -6.809 1.00 83.31 105 LYS A N 1
ATOM 874 C CA . LYS A 1 105 ? 3.684 14.318 -6.701 1.00 83.31 105 LYS A CA 1
ATOM 875 C C . LYS A 1 105 ? 3.893 12.834 -7.005 1.00 83.31 105 LYS A C 1
ATOM 877 O O . LYS A 1 105 ? 4.654 12.478 -7.904 1.00 83.31 105 LYS A O 1
ATOM 882 N N . SER A 1 106 ? 3.215 11.965 -6.257 1.00 87.44 106 SER A N 1
ATOM 883 C CA . SER A 1 106 ? 3.231 10.521 -6.516 1.00 87.44 106 SER A CA 1
ATOM 884 C C . SER A 1 106 ? 2.418 10.192 -7.765 1.00 87.44 106 SER A C 1
ATOM 886 O O . SER A 1 106 ? 1.398 10.826 -8.030 1.00 87.44 106 SER A O 1
ATOM 888 N N . LEU A 1 107 ? 2.867 9.199 -8.531 1.00 90.00 107 LEU A N 1
ATOM 889 C CA . LEU A 1 107 ? 2.167 8.780 -9.743 1.00 90.00 107 LEU A CA 1
ATOM 890 C C . LEU A 1 107 ? 0.897 7.989 -9.422 1.00 90.00 107 LEU A C 1
ATOM 892 O O . LEU A 1 107 ? 0.876 7.164 -8.505 1.00 90.00 107 LEU A O 1
ATOM 896 N N . TYR A 1 108 ? -0.144 8.206 -10.223 1.00 89.94 108 TYR A N 1
ATOM 897 C CA . TYR A 1 108 ? -1.372 7.421 -10.182 1.00 89.94 108 TYR A CA 1
ATOM 898 C C . TYR A 1 108 ? -2.054 7.422 -11.554 1.00 89.94 108 TYR A C 1
ATOM 900 O O . TYR A 1 108 ? -2.565 8.451 -11.992 1.00 89.94 108 TYR A O 1
ATOM 908 N N . TYR A 1 109 ? -2.072 6.268 -12.225 1.00 90.12 109 TYR A N 1
ATOM 909 C CA . TYR A 1 109 ? -2.761 6.073 -13.504 1.00 90.12 109 TYR A CA 1
ATOM 910 C C . TYR A 1 109 ? -3.850 5.015 -13.345 1.00 90.12 109 TYR A C 1
ATOM 912 O O . TYR A 1 109 ? -3.578 3.815 -13.328 1.00 90.12 109 TYR A O 1
ATOM 920 N N . SER A 1 110 ? -5.102 5.460 -13.220 1.00 88.31 110 SER A N 1
ATOM 921 C CA . SER A 1 110 ? -6.230 4.572 -12.912 1.00 88.31 110 SER A CA 1
ATOM 922 C C . SER A 1 110 ? -6.461 3.494 -13.975 1.00 88.31 110 SER A C 1
ATOM 924 O O . SER A 1 110 ? -6.859 2.382 -13.639 1.00 88.31 110 SER A O 1
ATOM 926 N N . HIS A 1 111 ? -6.181 3.770 -15.253 1.00 88.50 111 HIS A N 1
ATOM 927 C CA . HIS A 1 111 ? -6.276 2.766 -16.318 1.00 88.50 111 HIS A CA 1
ATOM 928 C C . HIS A 1 111 ? -5.188 1.697 -16.224 1.00 88.50 111 HIS A C 1
ATOM 930 O O . HIS A 1 111 ? -5.485 0.546 -16.509 1.00 88.50 111 HIS A O 1
ATOM 936 N N . TRP A 1 112 ? -3.975 2.019 -15.769 1.00 91.69 112 TRP A N 1
ATOM 937 C CA . TRP A 1 112 ? -2.921 1.011 -15.572 1.00 91.69 112 TRP A CA 1
ATOM 938 C C . TRP A 1 112 ? -3.246 0.104 -14.387 1.00 91.69 112 TRP A C 1
ATOM 940 O O . TRP A 1 112 ? -3.097 -1.113 -14.474 1.00 91.69 112 TRP A O 1
ATOM 950 N N . VAL A 1 113 ? -3.756 0.699 -13.305 1.00 90.81 113 VAL A N 1
ATOM 951 C CA . VAL A 1 113 ? -4.221 -0.033 -12.121 1.00 90.81 113 VAL A CA 1
ATOM 952 C C . VAL A 1 113 ? -5.324 -1.029 -12.494 1.00 90.81 113 VAL A C 1
ATOM 954 O O . VAL A 1 113 ? -5.284 -2.177 -12.059 1.00 90.81 113 VAL A O 1
ATOM 957 N N . LYS A 1 114 ? -6.288 -0.617 -13.330 1.00 89.50 114 LYS A N 1
ATOM 958 C CA . LYS A 1 114 ? -7.388 -1.478 -13.802 1.00 89.50 114 LYS A CA 1
ATOM 959 C C . LYS A 1 114 ? -6.920 -2.659 -14.656 1.00 89.50 114 LYS A C 1
ATOM 961 O O . LYS A 1 114 ? -7.555 -3.705 -14.615 1.00 89.50 114 LYS A O 1
ATOM 966 N N . GLU A 1 115 ? -5.811 -2.520 -15.380 1.00 89.00 115 GLU A N 1
ATOM 967 C CA . GLU A 1 115 ? -5.181 -3.620 -16.131 1.00 89.00 115 GLU A CA 1
ATOM 968 C C . GLU A 1 115 ? -4.181 -4.427 -15.275 1.00 89.00 115 GLU A C 1
ATOM 970 O O . GLU A 1 115 ? -3.344 -5.160 -15.801 1.00 89.00 115 GLU A O 1
ATOM 975 N N . ASN A 1 116 ? -4.263 -4.305 -13.944 1.00 88.75 116 ASN A N 1
ATOM 976 C CA . ASN A 1 116 ? -3.461 -5.049 -12.970 1.00 88.75 116 ASN A CA 1
ATOM 977 C C . ASN A 1 116 ? -1.940 -4.839 -13.111 1.00 88.75 116 ASN A C 1
ATOM 979 O O . ASN A 1 116 ? -1.143 -5.708 -12.764 1.00 88.75 116 ASN A O 1
ATOM 983 N N . ILE A 1 117 ? -1.520 -3.672 -13.604 1.00 91.38 117 ILE A N 1
ATOM 984 C CA . ILE A 1 117 ? -0.124 -3.235 -13.544 1.00 91.38 117 ILE A CA 1
ATOM 985 C C . ILE A 1 117 ? 0.031 -2.489 -12.226 1.00 91.38 117 ILE A C 1
ATOM 987 O O . ILE A 1 117 ? -0.421 -1.352 -12.118 1.00 91.38 117 ILE A O 1
ATOM 991 N N . ILE A 1 118 ? 0.623 -3.113 -11.208 1.00 92.12 118 ILE A N 1
ATOM 992 C CA . ILE A 1 118 ? 0.609 -2.583 -9.834 1.00 92.12 118 ILE A CA 1
ATOM 993 C C . ILE A 1 118 ? 2.024 -2.361 -9.308 1.00 92.12 118 ILE A C 1
ATOM 995 O O . ILE A 1 118 ? 2.309 -1.323 -8.704 1.00 92.12 118 ILE A O 1
ATOM 999 N N . PHE A 1 119 ? 2.905 -3.329 -9.521 1.00 92.50 119 PHE A N 1
ATOM 1000 C CA . PHE A 1 119 ? 4.225 -3.387 -8.914 1.00 92.50 119 PHE A CA 1
ATOM 1001 C C . PHE A 1 119 ? 5.322 -3.023 -9.903 1.00 92.50 119 PHE A C 1
ATOM 1003 O O . PHE A 1 119 ? 5.175 -3.175 -11.115 1.00 92.50 119 PHE A O 1
ATOM 1010 N N . VAL A 1 120 ? 6.483 -2.618 -9.382 1.00 91.25 120 VAL A N 1
ATOM 1011 C CA . VAL A 1 120 ? 7.681 -2.398 -10.209 1.00 91.25 120 VAL A CA 1
ATOM 1012 C C . VAL A 1 120 ? 8.031 -3.657 -11.010 1.00 91.25 120 VAL A C 1
ATOM 1014 O O . VAL A 1 120 ? 8.468 -3.555 -12.151 1.00 91.25 120 VAL A O 1
ATOM 1017 N N . ASN A 1 121 ? 7.783 -4.850 -10.464 1.00 90.88 121 ASN A N 1
ATOM 1018 C CA . ASN A 1 121 ? 7.985 -6.102 -11.190 1.00 90.88 121 ASN A CA 1
ATOM 1019 C C . ASN A 1 121 ? 7.107 -6.243 -12.451 1.00 90.88 121 ASN A C 1
ATOM 1021 O O . ASN A 1 121 ? 7.500 -6.944 -13.376 1.00 90.88 121 ASN A O 1
ATOM 1025 N N . ASP A 1 122 ? 5.947 -5.586 -12.514 1.00 88.69 122 ASP A N 1
ATOM 1026 C CA . ASP A 1 122 ? 5.006 -5.729 -13.634 1.00 88.69 122 ASP A CA 1
ATOM 1027 C C . ASP A 1 122 ? 5.415 -4.920 -14.871 1.00 88.69 122 ASP A C 1
ATOM 1029 O O . ASP A 1 122 ? 4.938 -5.208 -15.976 1.00 88.69 122 ASP A O 1
ATOM 1033 N N . VAL A 1 123 ? 6.272 -3.908 -14.673 1.00 89.31 123 VAL A N 1
ATOM 1034 C CA . VAL A 1 123 ? 6.689 -2.936 -15.697 1.00 89.31 123 VAL A CA 1
ATOM 1035 C C . VAL A 1 123 ? 8.098 -3.184 -16.237 1.00 89.31 123 VAL A C 1
ATOM 1037 O O . VAL A 1 123 ? 8.444 -2.659 -17.296 1.00 89.31 123 VAL A O 1
ATOM 1040 N N . ILE A 1 124 ? 8.916 -3.946 -15.511 1.00 87.31 124 ILE A N 1
ATOM 1041 C CA . ILE A 1 124 ? 10.285 -4.278 -15.913 1.00 87.31 124 ILE A CA 1
ATOM 1042 C C . ILE A 1 124 ? 10.306 -5.479 -16.860 1.00 87.31 124 ILE A C 1
ATOM 1044 O O . ILE A 1 124 ? 9.521 -6.414 -16.720 1.00 87.31 124 ILE A O 1
ATOM 1048 N N . ASP A 1 125 ? 11.229 -5.458 -17.814 1.00 82.81 125 ASP A N 1
ATOM 1049 C CA . ASP A 1 125 ? 11.490 -6.571 -18.720 1.00 82.81 125 ASP A CA 1
ATOM 1050 C C . ASP A 1 125 ? 12.652 -7.463 -18.250 1.00 82.81 125 ASP A C 1
ATOM 1052 O O . ASP A 1 125 ? 13.280 -7.234 -17.212 1.00 82.81 125 ASP A O 1
ATOM 1056 N N . ASP A 1 126 ? 12.969 -8.478 -19.057 1.00 78.12 126 ASP A N 1
ATOM 1057 C CA . ASP A 1 126 ? 14.062 -9.431 -18.815 1.00 78.12 126 ASP A CA 1
ATOM 1058 C C . ASP A 1 12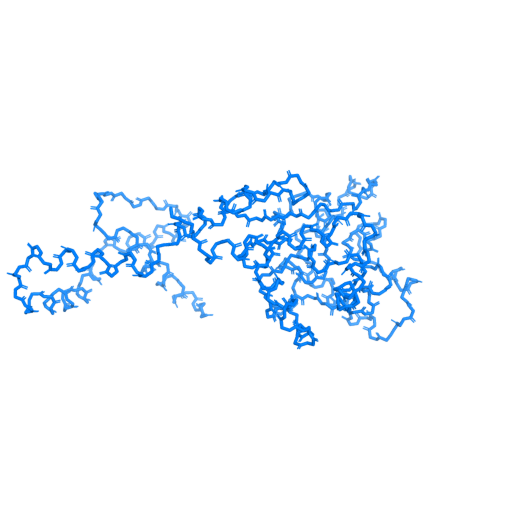6 ? 15.447 -8.757 -18.757 1.00 78.12 126 ASP A C 1
ATOM 1060 O O . ASP A 1 126 ? 16.411 -9.321 -18.235 1.00 78.12 126 ASP A O 1
ATOM 1064 N N . LYS A 1 127 ? 15.564 -7.524 -19.270 1.00 76.12 127 LYS A N 1
ATOM 1065 C CA . LYS A 1 127 ? 16.783 -6.708 -19.207 1.00 76.12 127 LYS A CA 1
ATOM 1066 C C . LYS A 1 127 ? 16.819 -5.814 -17.962 1.00 76.12 127 LYS A C 1
ATOM 1068 O O . LYS A 1 127 ? 17.842 -5.176 -17.710 1.00 76.12 127 LYS A O 1
ATOM 1073 N N . GLY A 1 128 ? 15.763 -5.810 -17.146 1.00 73.62 128 GLY A N 1
ATOM 1074 C CA . GLY A 1 128 ? 15.624 -4.951 -15.972 1.00 73.62 128 GLY A CA 1
ATOM 1075 C C . GLY A 1 128 ? 15.285 -3.503 -16.329 1.00 73.62 128 GLY A C 1
ATOM 1076 O O . GLY A 1 128 ? 15.515 -2.606 -15.517 1.00 73.62 128 GLY A O 1
ATOM 1077 N N . GLU A 1 129 ? 14.768 -3.262 -17.533 1.00 81.50 129 GLU A N 1
ATOM 1078 C CA . GLU A 1 129 ? 14.367 -1.944 -18.013 1.00 81.50 129 GLU A CA 1
ATOM 1079 C C . GLU A 1 129 ? 12.844 -1.841 -18.088 1.00 81.50 129 GLU A C 1
ATOM 1081 O O . GLU A 1 129 ? 12.147 -2.820 -18.342 1.00 81.50 129 GLU A O 1
ATOM 1086 N N . ILE A 1 130 ? 12.300 -0.638 -17.879 1.00 81.88 130 ILE A N 1
ATOM 1087 C CA . ILE A 1 130 ? 10.882 -0.408 -18.172 1.00 81.88 130 ILE A CA 1
ATOM 1088 C C . ILE A 1 130 ? 10.726 -0.470 -19.688 1.00 81.88 130 ILE A C 1
ATOM 1090 O O . ILE A 1 130 ? 11.285 0.381 -20.383 1.00 81.88 130 ILE A O 1
ATOM 1094 N N . SER A 1 131 ? 9.969 -1.437 -20.194 1.00 76.56 131 SER A N 1
ATOM 1095 C CA . SER A 1 131 ? 9.867 -1.721 -21.628 1.00 76.56 131 SER A CA 1
ATOM 1096 C C . SER A 1 131 ? 8.510 -1.346 -22.212 1.00 76.56 131 SER A C 1
ATOM 1098 O O . SER A 1 131 ? 7.505 -1.285 -21.509 1.00 76.56 131 SER A O 1
ATOM 1100 N N . HIS A 1 132 ? 8.469 -1.140 -23.529 1.00 75.94 132 HIS A N 1
ATOM 1101 C CA . HIS A 1 132 ? 7.224 -0.915 -24.270 1.00 75.94 132 HIS A CA 1
ATOM 1102 C C . HIS A 1 132 ? 6.338 -2.170 -24.320 1.00 75.94 132 HIS A C 1
ATOM 1104 O O . HIS A 1 132 ? 5.158 -2.051 -24.616 1.00 75.94 132 HIS A O 1
ATOM 1110 N N . LYS A 1 133 ? 6.861 -3.354 -23.963 1.00 77.19 133 LYS A N 1
ATOM 1111 C CA . LYS A 1 133 ? 6.073 -4.594 -23.822 1.00 77.19 133 LYS A CA 1
ATOM 1112 C C . LYS A 1 133 ? 4.879 -4.453 -22.871 1.00 77.19 133 LYS A C 1
ATOM 1114 O O . LYS A 1 133 ? 3.916 -5.203 -22.961 1.00 77.19 133 LYS A O 1
ATOM 1119 N N . ILE A 1 134 ? 4.899 -3.468 -21.971 1.00 83.00 134 ILE A N 1
ATOM 1120 C CA . ILE A 1 134 ? 3.742 -3.177 -21.122 1.00 83.00 134 ILE A CA 1
ATOM 1121 C C . ILE A 1 134 ? 2.496 -2.759 -21.911 1.00 83.00 134 ILE A C 1
ATOM 1123 O O . ILE A 1 134 ? 1.377 -2.935 -21.437 1.00 83.00 134 ILE A O 1
ATOM 1127 N N . LEU A 1 135 ? 2.677 -2.242 -23.129 1.00 80.56 135 LEU A N 1
ATOM 1128 C CA . LEU A 1 135 ? 1.584 -1.856 -24.014 1.00 80.56 135 LEU A CA 1
ATOM 1129 C C . LEU A 1 135 ? 0.716 -3.040 -24.416 1.00 80.56 135 LEU A C 1
ATOM 1131 O O . LEU A 1 135 ? -0.455 -2.835 -24.719 1.00 80.56 135 LEU A O 1
ATOM 1135 N N . ASP A 1 136 ? 1.251 -4.257 -24.403 1.00 83.44 136 ASP A N 1
ATOM 1136 C CA . ASP A 1 136 ? 0.481 -5.457 -24.733 1.00 83.44 136 ASP A CA 1
ATOM 1137 C C . ASP A 1 136 ? -0.564 -5.762 -23.652 1.00 83.44 136 ASP A C 1
ATOM 1139 O O . ASP A 1 136 ? -1.606 -6.343 -23.940 1.00 83.44 136 ASP A O 1
ATOM 1143 N N . LYS A 1 137 ? -0.326 -5.298 -22.418 1.00 83.25 137 LYS A N 1
ATOM 1144 C CA . LYS A 1 137 ? -1.259 -5.419 -21.289 1.00 83.25 137 LYS A CA 1
ATOM 1145 C C . LYS A 1 137 ? -2.287 -4.285 -21.239 1.00 83.25 137 LYS A C 1
ATOM 1147 O O . LYS A 1 137 ? -3.310 -4.418 -20.578 1.00 83.25 137 LYS A O 1
ATOM 1152 N N . LEU A 1 138 ? -2.028 -3.158 -21.905 1.00 85.38 138 LEU A N 1
ATOM 1153 C CA . LEU A 1 138 ? -2.885 -1.974 -21.835 1.00 85.38 138 LEU A CA 1
ATOM 1154 C C . LEU A 1 138 ? -3.955 -1.993 -22.930 1.00 85.38 138 LEU A C 1
ATOM 1156 O O . LEU A 1 138 ? -3.649 -1.894 -24.119 1.00 85.38 138 LEU A O 1
ATOM 1160 N N . LYS A 1 139 ? -5.231 -2.000 -22.527 1.00 84.75 139 LYS A N 1
ATOM 1161 C CA . LYS A 1 139 ? -6.361 -1.811 -23.455 1.00 84.75 139 LYS A CA 1
ATOM 1162 C C . LYS A 1 139 ? -6.435 -0.378 -23.974 1.00 84.75 139 LYS A C 1
ATOM 1164 O O . LYS A 1 139 ? -6.622 -0.143 -25.164 1.00 84.75 139 LYS A O 1
ATOM 1169 N N . LYS A 1 140 ? -6.255 0.599 -23.079 1.00 83.44 140 LYS A N 1
ATOM 1170 C CA . LYS A 1 140 ? -6.236 2.024 -23.419 1.00 83.44 140 LYS A CA 1
ATOM 1171 C C . LYS A 1 140 ? -4.795 2.482 -23.631 1.00 83.44 140 LYS A C 1
ATOM 1173 O O . LYS A 1 140 ? -4.064 2.686 -22.669 1.00 83.44 140 LYS A O 1
ATOM 1178 N N . LYS A 1 141 ? -4.409 2.685 -24.892 1.00 82.94 141 LYS A N 1
ATOM 1179 C CA . LYS A 1 141 ? -3.058 3.125 -25.293 1.00 82.94 141 LYS A CA 1
ATOM 1180 C C . LYS A 1 141 ? -2.979 4.627 -25.580 1.00 82.94 141 LYS A C 1
ATOM 1182 O O . LYS A 1 141 ? -2.102 5.081 -26.298 1.00 82.94 141 LYS A O 1
ATOM 1187 N N . GLN A 1 142 ? -3.908 5.422 -25.066 1.00 78.94 142 GLN A N 1
ATOM 1188 C CA . GLN A 1 142 ? -3.845 6.879 -25.221 1.00 78.94 142 GLN A CA 1
ATOM 1189 C C . GLN A 1 142 ? -2.742 7.419 -24.298 1.00 78.94 142 GLN A C 1
ATOM 1191 O O . GLN A 1 142 ? -2.633 6.960 -23.169 1.00 78.94 142 GLN A O 1
ATOM 1196 N N . ASN A 1 143 ? -1.913 8.354 -24.774 1.00 85.25 143 ASN A N 1
ATOM 1197 C CA . ASN A 1 143 ? -0.834 9.006 -24.005 1.00 85.25 143 ASN A CA 1
ATOM 1198 C C . ASN A 1 143 ? 0.260 8.089 -23.418 1.00 85.25 143 ASN A C 1
ATOM 1200 O O . ASN A 1 143 ? 1.084 8.548 -22.624 1.00 85.25 143 ASN A O 1
ATOM 1204 N N . TRP A 1 144 ? 0.338 6.828 -23.852 1.00 83.94 144 TRP A N 1
ATOM 1205 C CA . TRP A 1 144 ? 1.240 5.824 -23.274 1.00 83.94 144 TRP A CA 1
ATOM 1206 C C . TRP A 1 144 ? 2.717 6.243 -23.254 1.00 83.94 144 TRP A C 1
ATOM 1208 O O . TRP A 1 144 ? 3.440 5.903 -22.321 1.00 83.94 144 TRP A O 1
ATOM 1218 N N . ILE A 1 145 ? 3.170 6.995 -24.265 1.00 86.50 145 ILE A N 1
ATOM 1219 C CA . ILE A 1 145 ? 4.555 7.478 -24.370 1.00 86.50 145 ILE A CA 1
ATOM 1220 C C . ILE A 1 145 ? 4.865 8.437 -23.219 1.00 86.50 145 ILE A C 1
ATOM 1222 O O . ILE A 1 145 ? 5.877 8.279 -22.537 1.00 86.50 145 ILE A O 1
ATOM 1226 N N . ALA A 1 146 ? 3.981 9.410 -22.986 1.00 88.56 146 ALA A N 1
ATOM 1227 C CA . ALA A 1 146 ? 4.138 10.399 -21.927 1.00 88.56 146 ALA A CA 1
ATOM 1228 C C . ALA A 1 146 ? 4.055 9.742 -20.541 1.00 88.56 146 ALA A C 1
ATOM 1230 O O . ALA A 1 146 ? 4.852 10.061 -19.657 1.00 88.56 146 ALA A O 1
ATOM 1231 N N . GLU A 1 147 ? 3.150 8.779 -20.366 1.00 90.44 147 GLU A N 1
ATOM 1232 C CA . GLU A 1 147 ? 2.983 8.017 -19.123 1.00 90.44 147 GLU A CA 1
ATOM 1233 C C . GLU A 1 147 ? 4.206 7.141 -18.825 1.00 90.44 147 GLU A C 1
ATOM 1235 O O . GLU A 1 147 ? 4.733 7.173 -17.713 1.00 90.44 147 GLU A O 1
ATOM 1240 N N . LEU A 1 148 ? 4.733 6.428 -19.827 1.00 89.12 148 LEU A N 1
ATOM 1241 C CA . LEU A 1 148 ? 5.965 5.649 -19.689 1.00 89.12 148 LEU A CA 1
ATOM 1242 C C . LEU A 1 148 ? 7.173 6.528 -19.390 1.00 89.12 148 LEU A C 1
ATOM 1244 O O . LEU A 1 148 ? 8.009 6.173 -18.557 1.00 89.12 148 LEU A O 1
ATOM 1248 N N . PHE A 1 149 ? 7.289 7.665 -20.073 1.00 88.00 149 PHE A N 1
ATOM 1249 C CA . PHE A 1 149 ? 8.360 8.616 -19.816 1.00 88.00 149 PHE A CA 1
ATOM 1250 C C . PHE A 1 149 ? 8.287 9.154 -18.383 1.00 88.00 149 PHE A C 1
ATOM 1252 O O . PHE A 1 149 ? 9.296 9.179 -17.677 1.00 88.00 149 PHE A O 1
ATOM 1259 N N . SER A 1 150 ? 7.084 9.504 -17.928 1.00 91.19 150 SER A N 1
ATOM 1260 C CA . SER A 1 150 ? 6.829 9.974 -16.564 1.00 91.19 150 SER A CA 1
ATOM 1261 C C . SER A 1 150 ? 7.185 8.905 -15.535 1.00 91.19 150 SER A C 1
ATOM 1263 O O . SER A 1 150 ? 7.903 9.198 -14.582 1.00 91.19 150 SER A O 1
ATOM 1265 N N . LEU A 1 151 ? 6.790 7.651 -15.771 1.00 91.75 151 LEU A N 1
ATOM 1266 C CA . LEU A 1 151 ? 7.126 6.514 -14.918 1.00 91.75 151 LEU A CA 1
ATOM 1267 C C . LEU A 1 151 ? 8.638 6.278 -14.831 1.00 91.75 151 LEU A C 1
ATOM 1269 O O . LEU A 1 151 ? 9.180 6.150 -13.734 1.00 91.75 151 LEU A O 1
ATOM 1273 N N . ARG A 1 152 ? 9.341 6.274 -15.971 1.00 89.38 152 ARG A N 1
ATOM 1274 C CA . ARG A 1 152 ? 10.808 6.139 -16.003 1.00 89.38 152 ARG A CA 1
ATOM 1275 C C . ARG A 1 152 ? 11.499 7.265 -15.244 1.00 89.38 152 ARG A C 1
ATOM 1277 O O . ARG A 1 152 ? 12.466 7.005 -14.537 1.00 89.38 152 ARG A O 1
ATOM 1284 N N . LYS A 1 153 ? 11.003 8.498 -15.380 1.00 90.50 153 LYS A N 1
ATOM 1285 C CA . LYS A 1 153 ? 11.528 9.668 -14.667 1.00 90.50 153 LYS A CA 1
ATOM 1286 C C . LYS A 1 153 ? 11.220 9.622 -13.168 1.00 90.50 153 LYS A C 1
ATOM 1288 O O . LYS A 1 153 ? 12.004 10.143 -12.383 1.00 90.50 153 LYS A O 1
ATOM 1293 N N . ALA A 1 154 ? 10.092 9.029 -12.779 1.00 92.06 154 ALA A N 1
ATOM 1294 C CA . ALA A 1 154 ? 9.658 8.949 -11.390 1.00 92.06 154 ALA A CA 1
ATOM 1295 C C . ALA A 1 154 ? 10.410 7.903 -10.568 1.00 92.06 154 ALA A C 1
ATOM 1297 O O . ALA A 1 154 ? 10.513 8.052 -9.351 1.00 92.06 154 ALA A O 1
ATOM 1298 N N . LEU A 1 155 ? 10.904 6.836 -11.205 1.00 91.44 155 LEU A N 1
ATOM 1299 C CA . LEU A 1 155 ? 11.703 5.831 -10.515 1.00 91.44 155 LEU A CA 1
ATOM 1300 C C . LEU A 1 155 ? 13.067 6.405 -10.093 1.00 91.44 155 LEU A C 1
ATOM 1302 O O . LEU A 1 155 ? 13.772 6.995 -10.918 1.00 91.44 155 LEU A O 1
ATOM 1306 N N . PRO A 1 156 ? 13.507 6.163 -8.845 1.00 91.25 156 PRO A N 1
ATOM 1307 C CA . PRO A 1 156 ? 14.845 6.546 -8.415 1.00 91.25 156 PRO A CA 1
ATOM 1308 C C . PRO A 1 156 ? 15.936 5.915 -9.292 1.00 91.25 156 PRO A C 1
ATOM 1310 O O . PRO A 1 156 ? 15.925 4.711 -9.558 1.00 91.25 156 PRO A O 1
ATOM 1313 N N . LYS A 1 157 ? 16.943 6.706 -9.688 1.00 89.69 157 LYS A N 1
ATOM 1314 C CA . LYS A 1 157 ? 18.076 6.216 -10.501 1.00 89.69 157 LYS A CA 1
ATOM 1315 C C . LYS A 1 157 ? 18.819 5.056 -9.828 1.00 89.69 157 LYS A C 1
ATOM 1317 O O . LYS A 1 157 ? 19.194 4.097 -10.501 1.00 89.69 157 LYS A O 1
ATOM 1322 N N . SER A 1 158 ? 18.972 5.116 -8.504 1.00 90.50 158 SER A N 1
ATOM 1323 C CA . SER A 1 158 ? 19.582 4.050 -7.700 1.00 90.50 158 SER A CA 1
ATOM 1324 C C . SER A 1 158 ? 18.814 2.729 -7.806 1.00 90.50 158 SER A C 1
ATOM 1326 O O . SER A 1 158 ? 19.422 1.661 -7.840 1.00 90.50 158 SER A O 1
ATOM 1328 N N . TRP A 1 159 ? 17.483 2.780 -7.923 1.00 91.62 159 TRP A N 1
ATOM 1329 C CA . TRP A 1 159 ? 16.666 1.583 -8.108 1.00 91.62 159 TRP A CA 1
ATOM 1330 C C . TRP A 1 159 ? 16.878 0.985 -9.490 1.00 91.62 159 TRP A C 1
ATOM 1332 O O . TRP A 1 159 ? 17.104 -0.216 -9.603 1.00 91.62 159 TRP A O 1
ATOM 1342 N N . ILE A 1 160 ? 16.872 1.819 -10.533 1.00 88.06 160 ILE A N 1
ATOM 1343 C CA . ILE A 1 160 ? 17.114 1.378 -11.913 1.00 88.06 160 ILE A CA 1
ATOM 1344 C C . ILE A 1 160 ? 18.476 0.677 -12.017 1.00 88.06 160 ILE A C 1
ATOM 1346 O O . ILE A 1 160 ? 18.569 -0.399 -12.601 1.00 88.06 160 ILE A O 1
ATOM 1350 N N . GLN A 1 161 ? 19.522 1.229 -11.399 1.00 88.56 161 GLN A N 1
ATOM 1351 C CA . GLN A 1 161 ? 20.847 0.601 -11.366 1.00 88.56 161 GLN A CA 1
ATOM 1352 C C . GLN A 1 161 ? 20.819 -0.777 -10.687 1.00 88.56 161 GLN A C 1
ATOM 1354 O O . GLN A 1 161 ? 21.300 -1.753 -11.263 1.00 88.56 161 GLN A O 1
ATOM 1359 N N . LYS A 1 162 ? 20.191 -0.885 -9.507 1.00 89.75 162 LYS A N 1
ATOM 1360 C CA . LYS A 1 162 ? 20.038 -2.162 -8.786 1.00 89.75 162 LYS A CA 1
ATOM 1361 C C . LYS A 1 162 ? 19.221 -3.187 -9.590 1.00 89.75 162 LYS A C 1
ATOM 1363 O O . LYS A 1 162 ? 19.517 -4.381 -9.547 1.00 89.75 162 LYS A O 1
ATOM 1368 N N . LEU A 1 163 ? 18.226 -2.740 -10.358 1.00 87.62 163 LEU A N 1
ATOM 1369 C CA . LEU A 1 163 ? 17.387 -3.601 -11.197 1.00 87.62 163 LEU A CA 1
ATOM 1370 C C . LEU A 1 163 ? 18.123 -4.161 -12.421 1.00 87.62 163 LEU A C 1
ATOM 1372 O O . LEU A 1 163 ? 17.844 -5.300 -12.799 1.00 87.62 163 LEU A O 1
ATOM 1376 N N . LYS A 1 164 ? 19.078 -3.416 -12.994 1.00 86.44 164 LYS A N 1
ATOM 1377 C CA . LYS A 1 164 ? 19.892 -3.849 -14.147 1.00 86.44 164 LYS A CA 1
ATOM 1378 C C . LYS A 1 164 ? 20.961 -4.896 -13.806 1.00 86.44 164 LYS A C 1
ATOM 1380 O O . LYS A 1 164 ? 21.562 -5.461 -14.722 1.00 86.44 164 LYS A O 1
ATOM 1385 N N . GLY A 1 165 ? 21.202 -5.181 -12.525 1.00 83.88 165 GLY A N 1
ATOM 1386 C CA . GLY A 1 165 ? 22.136 -6.228 -12.104 1.00 83.88 165 GLY A CA 1
ATOM 1387 C C . GLY A 1 165 ? 21.726 -7.623 -12.600 1.00 83.88 165 GLY A C 1
ATOM 1388 O O . GLY A 1 165 ? 20.542 -7.957 -12.631 1.00 83.88 165 GLY A O 1
ATOM 1389 N N . ASN A 1 166 ? 22.694 -8.471 -12.958 1.00 77.12 166 ASN A N 1
ATOM 1390 C CA . ASN A 1 166 ? 22.413 -9.799 -13.534 1.00 77.12 166 ASN A CA 1
ATOM 1391 C C . ASN A 1 166 ? 21.604 -10.706 -12.591 1.00 77.12 166 ASN A C 1
ATOM 1393 O O . ASN A 1 166 ? 20.678 -11.380 -13.030 1.00 77.12 166 ASN A O 1
ATOM 1397 N N . ILE A 1 167 ? 21.870 -10.645 -11.283 1.00 77.56 167 ILE A N 1
ATOM 1398 C CA . ILE A 1 167 ? 21.114 -11.404 -10.272 1.00 77.56 167 ILE A CA 1
ATOM 1399 C C . ILE A 1 167 ? 19.627 -11.011 -10.293 1.00 77.56 167 ILE A C 1
ATOM 1401 O O . ILE A 1 167 ? 18.751 -11.868 -10.204 1.00 77.56 167 ILE A O 1
ATOM 1405 N N . SER A 1 168 ? 19.330 -9.720 -10.459 1.00 80.19 168 SER A N 1
ATOM 1406 C CA . SER A 1 168 ? 17.958 -9.214 -10.554 1.00 80.19 168 SER A CA 1
ATOM 1407 C C . SER A 1 168 ? 17.240 -9.804 -11.773 1.00 80.19 168 SER A C 1
ATOM 1409 O O . SER A 1 168 ? 16.151 -10.357 -11.623 1.00 80.19 168 SER A O 1
ATOM 1411 N N . LYS A 1 169 ? 17.863 -9.771 -12.959 1.00 78.00 169 LYS A N 1
ATOM 1412 C CA . LYS A 1 169 ? 17.271 -10.249 -14.226 1.00 78.00 169 LYS A CA 1
ATOM 1413 C C . LYS A 1 169 ? 16.783 -11.698 -14.163 1.00 78.00 169 LYS A C 1
ATOM 1415 O O . LYS A 1 169 ? 15.681 -11.983 -14.614 1.00 78.00 169 LYS A O 1
ATOM 1420 N N . HIS A 1 170 ? 17.562 -12.591 -13.554 1.00 72.00 170 HIS A N 1
ATOM 1421 C CA . HIS A 1 170 ? 17.260 -14.028 -13.528 1.00 72.00 170 HIS A CA 1
ATOM 1422 C C . HIS A 1 170 ? 16.435 -14.482 -12.314 1.00 72.00 170 HIS A C 1
ATOM 1424 O O . HIS A 1 170 ? 16.089 -15.658 -12.208 1.00 72.00 170 HIS A O 1
ATOM 1430 N N . THR A 1 171 ? 16.094 -13.576 -11.393 1.00 79.81 171 THR A N 1
ATOM 1431 C CA . THR A 1 171 ? 15.337 -13.935 -10.189 1.00 79.81 171 THR A CA 1
ATOM 1432 C C . THR A 1 171 ? 13.835 -13.782 -10.418 1.00 79.81 171 THR A C 1
ATOM 1434 O O . THR A 1 171 ? 13.337 -12.676 -10.637 1.00 79.81 171 THR A O 1
ATOM 1437 N N . LYS A 1 172 ? 13.089 -14.885 -10.276 1.00 78.88 172 LYS A N 1
ATOM 1438 C CA . LYS A 1 172 ? 11.626 -14.847 -10.128 1.00 78.88 172 LYS A CA 1
ATOM 1439 C C . LYS A 1 172 ? 11.271 -14.380 -8.719 1.00 78.88 172 LYS A C 1
ATOM 1441 O O . LYS A 1 172 ? 11.821 -14.880 -7.739 1.00 78.88 172 LYS A O 1
ATOM 1446 N N . ILE A 1 173 ? 10.355 -13.422 -8.612 1.00 78.00 173 ILE A N 1
ATOM 1447 C CA . ILE A 1 173 ? 9.955 -12.835 -7.331 1.00 78.00 173 ILE A CA 1
ATOM 1448 C C . ILE A 1 173 ? 8.476 -13.076 -7.103 1.00 78.00 173 ILE A C 1
ATOM 1450 O O . ILE A 1 173 ? 7.655 -12.771 -7.961 1.00 78.00 173 ILE A O 1
ATOM 1454 N N . ASN A 1 174 ? 8.146 -13.582 -5.916 1.00 75.81 174 ASN A N 1
ATOM 1455 C CA . ASN A 1 174 ? 6.771 -13.600 -5.448 1.00 75.81 174 ASN A CA 1
ATOM 1456 C C . ASN A 1 174 ? 6.359 -12.180 -5.017 1.00 75.81 174 ASN A C 1
ATOM 1458 O O . ASN A 1 174 ? 7.004 -11.584 -4.148 1.00 75.81 174 ASN A O 1
ATOM 1462 N N . ILE A 1 175 ? 5.312 -11.645 -5.647 1.00 71.94 175 ILE A N 1
ATOM 1463 C CA . ILE A 1 175 ? 4.863 -10.249 -5.531 1.00 71.94 175 ILE A CA 1
ATOM 1464 C C . ILE A 1 175 ? 3.776 -10.082 -4.448 1.00 71.94 175 ILE A C 1
ATOM 1466 O O . ILE A 1 175 ? 3.012 -9.122 -4.432 1.00 71.94 175 ILE A O 1
ATOM 1470 N N . THR A 1 176 ? 3.689 -11.001 -3.488 1.00 69.62 176 THR A N 1
ATOM 1471 C CA . THR A 1 176 ? 2.808 -10.826 -2.328 1.00 69.62 176 THR A CA 1
ATOM 1472 C C . THR A 1 176 ? 3.379 -9.774 -1.379 1.00 69.62 176 THR A C 1
ATOM 1474 O O . THR A 1 176 ? 4.490 -9.928 -0.858 1.00 69.62 176 THR A O 1
ATOM 1477 N N . GLN A 1 177 ? 2.613 -8.709 -1.139 1.00 69.00 177 GLN A N 1
ATOM 1478 C CA . GLN A 1 177 ? 2.946 -7.685 -0.155 1.00 69.00 177 GLN A CA 1
ATOM 1479 C C . GLN A 1 177 ? 1.954 -7.734 1.006 1.00 69.00 177 GLN A C 1
ATOM 1481 O O . GLN A 1 177 ? 0.774 -7.415 0.831 1.00 69.00 177 GLN A O 1
ATOM 1486 N N . ASP A 1 178 ? 2.458 -8.113 2.183 1.00 79.44 178 ASP A N 1
ATOM 1487 C CA . ASP A 1 178 ? 1.691 -8.011 3.423 1.00 79.44 178 ASP A CA 1
ATOM 1488 C C . ASP A 1 178 ? 1.335 -6.551 3.693 1.00 79.44 178 ASP A C 1
ATOM 1490 O O . ASP A 1 178 ? 2.120 -5.632 3.421 1.00 79.44 178 ASP A O 1
ATOM 1494 N N . ILE A 1 179 ? 0.191 -6.348 4.330 1.00 85.00 179 ILE A N 1
ATOM 1495 C CA . ILE A 1 179 ? -0.225 -5.025 4.771 1.00 85.00 179 ILE A CA 1
ATOM 1496 C C . ILE A 1 179 ? 0.447 -4.735 6.102 1.00 85.00 179 ILE A C 1
ATOM 1498 O O . ILE A 1 179 ? 0.288 -5.455 7.092 1.00 85.00 179 ILE A O 1
ATOM 1502 N N . LYS A 1 180 ? 1.262 -3.682 6.096 1.00 89.56 180 LYS A N 1
ATOM 1503 C CA . LYS A 1 180 ? 2.094 -3.298 7.231 1.00 89.56 180 LYS A CA 1
ATOM 1504 C C . LYS A 1 180 ? 1.777 -1.880 7.665 1.00 89.56 180 LYS A C 1
ATOM 1506 O O . LYS A 1 180 ? 1.455 -1.021 6.848 1.00 89.56 180 LYS A O 1
ATOM 1511 N N . MET A 1 181 ? 1.901 -1.660 8.962 1.00 91.06 181 MET A N 1
ATOM 1512 C CA . MET A 1 181 ? 1.814 -0.357 9.601 1.00 91.06 181 MET A CA 1
ATOM 1513 C C . MET A 1 181 ? 3.187 -0.010 10.171 1.00 91.06 181 MET A C 1
ATOM 1515 O O . MET A 1 181 ? 3.778 -0.829 10.877 1.00 91.06 181 MET A O 1
ATOM 1519 N N . PHE A 1 182 ? 3.705 1.173 9.852 1.00 89.38 182 PHE A N 1
ATOM 1520 C CA . PHE A 1 182 ? 4.952 1.685 10.410 1.00 89.38 182 PHE A CA 1
ATOM 1521 C C . PHE A 1 182 ? 4.663 2.705 11.510 1.00 89.38 182 PHE A C 1
ATOM 1523 O O . PHE A 1 182 ? 4.205 3.809 11.223 1.00 89.38 182 PHE A O 1
ATOM 1530 N N . CYS A 1 183 ? 4.957 2.347 12.756 1.00 85.62 183 CYS A N 1
ATOM 1531 C CA . CYS A 1 183 ? 4.727 3.206 13.912 1.00 85.62 183 CYS A CA 1
ATOM 1532 C C . CYS A 1 183 ? 5.880 3.053 14.913 1.00 85.62 183 CYS A C 1
ATOM 1534 O O . CYS A 1 183 ? 6.409 1.953 15.074 1.00 85.62 183 CYS A O 1
ATOM 1536 N N . ASN A 1 184 ? 6.310 4.155 15.531 1.00 83.69 184 ASN A N 1
ATOM 1537 C CA . ASN A 1 184 ? 7.419 4.221 16.498 1.00 83.69 184 ASN A CA 1
ATOM 1538 C C . ASN A 1 184 ? 8.684 3.459 16.042 1.00 83.69 184 ASN A C 1
ATOM 1540 O O . ASN A 1 184 ? 9.276 2.686 16.790 1.00 83.69 184 ASN A O 1
ATOM 1544 N N . GLY A 1 185 ? 9.071 3.613 14.769 1.00 82.56 185 GLY A N 1
ATOM 1545 C CA . GLY A 1 185 ? 10.269 2.974 14.204 1.00 82.56 185 GLY A CA 1
ATOM 1546 C C . GLY A 1 185 ? 10.127 1.484 13.855 1.00 82.56 185 GLY A C 1
ATOM 1547 O O . GLY A 1 185 ? 11.063 0.893 13.312 1.00 82.56 185 GLY A O 1
ATOM 1548 N N . LEU A 1 186 ? 8.968 0.871 14.101 1.00 86.81 186 LEU A N 1
ATOM 1549 C CA . LEU A 1 186 ? 8.730 -0.561 13.916 1.00 86.81 186 LEU A CA 1
ATOM 1550 C C . LEU A 1 186 ? 7.656 -0.841 12.860 1.00 86.81 186 LEU A C 1
ATOM 1552 O O . LEU A 1 186 ? 6.753 -0.042 12.626 1.00 86.81 186 LEU A O 1
ATOM 1556 N N . TYR A 1 187 ? 7.765 -2.009 12.219 1.00 88.75 187 TYR A N 1
ATOM 1557 C CA . TYR A 1 187 ? 6.795 -2.496 11.236 1.00 88.75 187 TYR A CA 1
ATOM 1558 C C . TYR A 1 187 ? 5.924 -3.586 11.848 1.00 88.75 187 TYR A C 1
ATOM 1560 O O . TYR A 1 187 ? 6.428 -4.625 12.272 1.00 88.75 187 TYR A O 1
ATOM 1568 N N . TYR A 1 188 ? 4.614 -3.378 11.805 1.00 89.69 188 TYR A N 1
ATOM 1569 C CA . TYR A 1 188 ? 3.612 -4.306 12.308 1.00 89.69 188 TYR A CA 1
ATOM 1570 C C . TYR A 1 188 ? 2.846 -4.916 11.139 1.00 89.69 188 TYR A C 1
ATOM 1572 O O . TYR A 1 188 ? 2.279 -4.188 10.328 1.00 89.69 188 TYR A O 1
ATOM 1580 N N . ASN A 1 189 ? 2.833 -6.246 11.040 1.00 89.62 189 ASN A N 1
ATOM 1581 C CA . ASN A 1 189 ? 1.974 -6.948 10.087 1.00 89.62 189 ASN A CA 1
ATOM 1582 C C . ASN A 1 189 ? 0.534 -6.940 10.625 1.00 89.62 189 ASN A C 1
ATOM 1584 O O . ASN A 1 189 ? 0.281 -7.400 11.743 1.00 89.62 189 ASN A O 1
ATOM 1588 N N . LEU A 1 190 ? -0.387 -6.400 9.828 1.00 89.94 190 LEU A N 1
ATOM 1589 C CA . LEU A 1 190 ? -1.755 -6.132 10.253 1.00 89.94 190 LEU A CA 1
ATOM 1590 C C . LEU A 1 190 ? -2.578 -7.413 10.468 1.00 89.94 190 LEU A C 1
ATOM 1592 O O . LEU A 1 190 ? -3.440 -7.455 11.344 1.00 89.94 190 LEU A O 1
ATOM 1596 N N . ASP A 1 191 ? -2.273 -8.488 9.747 1.00 86.38 191 ASP A N 1
ATOM 1597 C CA . ASP A 1 191 ? -2.995 -9.757 9.874 1.00 86.38 191 ASP A CA 1
ATOM 1598 C C . ASP A 1 191 ? -2.704 -10.411 11.230 1.00 86.38 191 ASP A C 1
ATOM 1600 O O . ASP A 1 191 ? -3.597 -10.943 11.899 1.00 86.38 191 ASP A O 1
ATOM 1604 N N . LYS A 1 192 ? -1.457 -10.277 11.695 1.00 88.19 192 LYS A N 1
ATOM 1605 C CA . LYS A 1 192 ? -0.954 -10.916 12.920 1.00 88.19 192 LYS A CA 1
ATOM 1606 C C . LYS A 1 192 ? -1.258 -10.135 14.198 1.00 88.19 192 LYS A C 1
ATOM 1608 O O . LYS A 1 192 ? -1.346 -10.739 15.262 1.00 88.19 192 LYS A O 1
ATOM 1613 N N . ILE A 1 193 ? -1.421 -8.817 14.110 1.00 90.50 193 ILE A N 1
ATOM 1614 C CA . ILE A 1 193 ? -1.579 -7.960 15.289 1.00 90.50 193 ILE A CA 1
ATOM 1615 C C . ILE A 1 193 ? -3.001 -8.024 15.868 1.00 90.50 193 ILE A C 1
ATOM 1617 O O . ILE A 1 193 ? -3.994 -7.989 15.134 1.00 90.50 193 ILE A O 1
ATOM 1621 N N . LYS A 1 194 ? -3.133 -8.107 17.194 1.00 92.56 194 LYS A N 1
ATOM 1622 C CA . LYS A 1 194 ? -4.436 -8.091 17.883 1.00 92.56 194 LYS A CA 1
ATOM 1623 C C . LYS A 1 194 ? -4.926 -6.659 18.107 1.00 92.56 194 LYS A C 1
ATOM 1625 O O . LYS A 1 194 ? -4.134 -5.739 18.272 1.00 92.56 194 LYS A O 1
ATOM 1630 N N . PHE A 1 195 ? -6.241 -6.469 18.228 1.00 92.75 195 PHE A N 1
ATOM 1631 C CA . PHE A 1 195 ? -6.835 -5.146 18.478 1.00 92.75 195 PHE A CA 1
ATOM 1632 C C . PHE A 1 195 ? -6.225 -4.417 19.691 1.00 92.75 195 PHE A C 1
ATOM 1634 O O . PHE A 1 195 ? -5.867 -3.245 19.599 1.00 92.75 195 PHE A O 1
ATOM 1641 N N . LYS A 1 196 ? -6.035 -5.127 20.814 1.00 91.44 196 LYS A N 1
ATOM 1642 C CA . LYS A 1 196 ? -5.411 -4.565 22.025 1.00 91.44 196 LYS A CA 1
ATOM 1643 C C . LYS A 1 196 ? -3.990 -4.050 21.762 1.00 91.44 196 LYS A C 1
ATOM 1645 O O . LYS A 1 196 ? -3.577 -3.058 22.352 1.00 91.44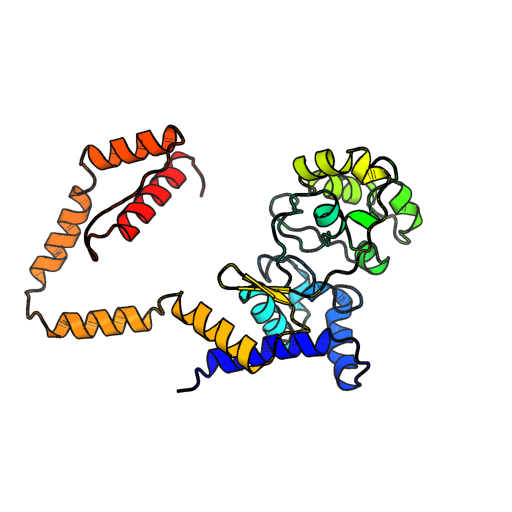 196 LYS A O 1
ATOM 1650 N N . GLU A 1 197 ? -3.247 -4.710 20.878 1.00 91.56 197 GLU A N 1
ATOM 1651 C CA . GLU A 1 197 ? -1.897 -4.296 20.493 1.00 91.56 197 GLU A CA 1
ATOM 1652 C C . GLU A 1 197 ? -1.936 -3.059 19.593 1.00 91.56 197 GLU A C 1
ATOM 1654 O O . GLU A 1 197 ? -1.169 -2.134 19.838 1.00 91.56 197 GLU A O 1
ATOM 1659 N N . ILE A 1 198 ? -2.871 -2.989 18.635 1.00 92.00 198 ILE A N 1
ATOM 1660 C CA . ILE A 1 198 ? -3.103 -1.790 17.805 1.00 92.00 198 ILE A CA 1
ATOM 1661 C C . ILE A 1 198 ? -3.361 -0.570 18.698 1.00 92.00 198 ILE A C 1
ATOM 1663 O O . ILE A 1 198 ? -2.690 0.450 18.566 1.00 92.00 198 ILE A O 1
ATOM 1667 N N . TYR A 1 199 ? -4.287 -0.695 19.651 1.00 93.62 199 TYR A N 1
ATOM 1668 C CA . TYR A 1 199 ? -4.607 0.370 20.603 1.00 93.62 199 TYR A CA 1
ATOM 1669 C C . TYR A 1 199 ? -3.387 0.809 21.424 1.00 93.62 199 TYR A C 1
ATOM 1671 O O . TYR A 1 199 ? -3.107 2.001 21.544 1.00 93.62 199 TYR A O 1
ATOM 1679 N N . ASN A 1 200 ? -2.610 -0.146 21.943 1.00 91.19 200 ASN A N 1
ATOM 1680 C CA . ASN A 1 200 ? -1.402 0.162 22.708 1.00 91.19 200 ASN A CA 1
ATOM 1681 C C . ASN A 1 200 ? -0.328 0.869 21.866 1.00 91.19 200 ASN A C 1
ATOM 1683 O O . ASN A 1 200 ? 0.384 1.717 22.400 1.00 91.19 200 ASN A O 1
ATOM 1687 N N . ILE A 1 201 ? -0.195 0.529 20.580 1.00 91.50 201 ILE A N 1
ATOM 1688 C CA . ILE A 1 201 ? 0.730 1.209 19.663 1.00 91.50 201 ILE A CA 1
ATOM 1689 C C . ILE A 1 201 ? 0.325 2.674 19.492 1.00 91.50 201 ILE A C 1
ATOM 1691 O O . ILE A 1 201 ? 1.175 3.543 19.656 1.00 91.50 201 ILE A O 1
ATOM 1695 N N . ILE A 1 202 ? -0.961 2.947 19.252 1.00 91.25 202 ILE A N 1
ATOM 1696 C CA . ILE A 1 202 ? -1.469 4.318 19.071 1.00 91.25 202 ILE A CA 1
ATOM 1697 C C . ILE A 1 202 ? -1.287 5.150 20.346 1.00 91.25 202 ILE A C 1
ATOM 1699 O O . ILE A 1 202 ? -0.868 6.303 20.296 1.00 91.25 202 ILE A O 1
ATOM 1703 N N . ILE A 1 203 ? -1.538 4.565 21.521 1.00 90.81 203 ILE A N 1
ATOM 1704 C CA . ILE A 1 203 ? -1.278 5.263 22.788 1.00 90.81 203 ILE A CA 1
ATOM 1705 C C . ILE A 1 203 ? 0.195 5.644 22.917 1.00 90.81 203 ILE A C 1
ATOM 1707 O O . ILE A 1 203 ? 0.506 6.743 23.369 1.00 90.81 203 ILE A O 1
ATOM 1711 N N . ARG A 1 204 ? 1.112 4.736 22.569 1.00 86.75 204 ARG A N 1
ATOM 1712 C CA . ARG A 1 204 ? 2.550 5.010 22.665 1.00 86.75 204 ARG A CA 1
ATOM 1713 C C . ARG A 1 204 ? 2.958 6.119 21.701 1.00 86.75 204 ARG A C 1
ATOM 1715 O O . ARG A 1 204 ? 3.637 7.043 22.130 1.00 86.75 204 ARG A O 1
ATOM 1722 N N . SER A 1 205 ? 2.490 6.083 20.452 1.00 84.00 205 SER A N 1
ATOM 1723 C CA . SER A 1 205 ? 2.764 7.148 19.479 1.00 84.00 205 SER A CA 1
ATOM 1724 C C . SER A 1 205 ? 2.202 8.503 19.912 1.00 84.00 205 SER A C 1
ATOM 1726 O O . SER A 1 205 ? 2.866 9.523 19.750 1.00 84.00 205 SER A O 1
ATOM 1728 N N . ASN A 1 206 ? 1.011 8.525 20.518 1.00 80.56 206 ASN A N 1
ATOM 1729 C CA . ASN A 1 206 ? 0.393 9.758 21.009 1.00 80.56 206 ASN A CA 1
ATOM 1730 C C . ASN A 1 206 ? 1.095 10.329 22.247 1.00 80.56 206 ASN A C 1
ATOM 1732 O O . ASN A 1 206 ? 1.007 11.526 22.475 1.00 80.56 206 ASN A O 1
ATOM 1736 N N . LYS A 1 207 ? 1.782 9.500 23.044 1.00 72.62 207 LYS A N 1
ATOM 1737 C CA . LYS A 1 207 ? 2.579 9.947 24.200 1.00 72.62 207 LYS A CA 1
ATOM 1738 C C . LYS A 1 207 ? 3.968 10.457 23.816 1.00 72.62 207 LYS A C 1
ATOM 1740 O O . LYS A 1 207 ? 4.521 11.286 24.529 1.00 72.62 207 LYS A O 1
ATOM 1745 N N . GLU A 1 208 ? 4.538 9.945 22.726 1.00 58.97 208 GLU A N 1
ATOM 1746 C CA . GLU A 1 208 ? 5.825 10.406 22.183 1.00 58.97 208 GLU A CA 1
ATOM 1747 C C . GLU A 1 208 ? 5.710 11.785 21.500 1.00 58.97 208 GLU A C 1
ATOM 1749 O O . GLU A 1 208 ? 6.693 12.520 21.425 1.00 58.97 208 GLU A O 1
ATOM 1754 N N . LEU A 1 209 ? 4.508 12.177 21.066 1.00 45.66 209 LEU A N 1
ATOM 1755 C CA . LEU A 1 209 ? 4.171 13.560 20.728 1.00 45.66 209 LEU A CA 1
ATOM 1756 C C . LEU A 1 209 ? 3.726 14.264 22.020 1.00 45.66 209 LEU A C 1
ATOM 1758 O O . LEU A 1 209 ? 2.655 13.929 22.520 1.00 45.66 209 LEU A O 1
ATOM 1762 N N . PRO A 1 210 ? 4.476 15.219 22.602 1.00 38.56 210 PRO A N 1
ATOM 1763 C CA . PRO A 1 210 ? 3.972 15.945 23.759 1.00 38.56 210 PRO A CA 1
ATOM 1764 C C . PRO A 1 210 ? 2.712 16.700 23.332 1.00 38.56 210 PRO A C 1
ATOM 1766 O O . PRO A 1 210 ? 2.766 17.637 22.534 1.00 38.56 210 PRO A O 1
ATOM 1769 N N . THR A 1 211 ? 1.557 16.263 23.830 1.00 40.59 211 THR A N 1
ATOM 1770 C CA . THR A 1 211 ? 0.294 16.968 23.651 1.00 40.59 211 THR A CA 1
ATOM 1771 C C . THR A 1 211 ? 0.479 18.367 24.230 1.00 40.59 211 THR A C 1
ATOM 1773 O O . THR A 1 211 ? 0.946 18.514 25.357 1.00 40.59 211 THR A O 1
ATOM 1776 N N . VAL A 1 212 ? 0.106 19.404 23.483 1.00 43.84 212 VAL A N 1
ATOM 1777 C CA . VAL A 1 212 ? 0.158 20.817 23.914 1.00 43.84 212 VAL A CA 1
ATOM 1778 C C . VAL A 1 212 ? -0.472 21.012 25.310 1.00 43.84 212 VAL A C 1
ATOM 1780 O O . VAL A 1 212 ? 0.018 21.792 26.121 1.00 43.84 212 VAL A O 1
ATOM 1783 N N . ALA A 1 213 ? -1.465 20.187 25.656 1.00 40.88 213 ALA A N 1
ATOM 1784 C CA . ALA A 1 213 ? -2.098 20.138 26.974 1.00 40.88 213 ALA A CA 1
ATOM 1785 C C . ALA A 1 213 ? -1.162 19.725 28.131 1.00 40.88 213 ALA A C 1
ATOM 1787 O O . ALA A 1 213 ? -1.355 20.158 29.266 1.00 40.88 213 ALA A O 1
ATOM 1788 N N . THR A 1 214 ? -0.147 18.892 27.883 1.00 41.88 214 THR A N 1
ATOM 1789 C CA . THR A 1 214 ? 0.854 18.539 28.898 1.00 41.88 214 THR A CA 1
ATOM 1790 C C . THR A 1 214 ? 1.794 19.715 29.136 1.00 41.88 214 THR A C 1
ATOM 1792 O O . THR A 1 214 ? 2.079 20.004 30.285 1.00 41.88 214 THR A O 1
ATOM 1795 N N . GLN A 1 215 ? 2.182 20.460 28.093 1.00 42.03 215 GLN A N 1
ATOM 1796 C CA . GLN A 1 215 ? 2.997 21.674 28.239 1.00 42.03 215 GLN A CA 1
ATOM 1797 C C . GLN A 1 215 ? 2.256 22.782 29.001 1.00 42.03 215 GLN A C 1
ATOM 1799 O O . GLN A 1 215 ? 2.847 23.404 29.877 1.00 42.03 215 GLN A O 1
ATOM 1804 N N . GLU A 1 216 ? 0.961 22.988 28.738 1.00 39.66 216 GLU A N 1
ATOM 1805 C CA . GLU A 1 216 ? 0.135 23.968 29.464 1.00 39.66 216 GLU A CA 1
ATOM 1806 C C . GLU A 1 216 ? -0.085 23.597 30.935 1.00 39.66 216 GLU A C 1
ATOM 1808 O O . GLU A 1 216 ? -0.109 24.476 31.799 1.00 39.66 216 GLU A O 1
ATOM 1813 N N . LYS A 1 217 ? -0.214 22.300 31.241 1.00 40.00 217 LYS A N 1
ATOM 1814 C CA . LYS A 1 217 ? -0.335 21.830 32.624 1.00 40.00 217 LYS A CA 1
ATOM 1815 C C . LYS A 1 217 ? 0.978 22.009 33.390 1.00 40.00 217 LYS A C 1
ATOM 1817 O O . LYS A 1 217 ? 0.948 22.521 34.504 1.00 40.00 217 LYS A O 1
ATOM 1822 N N . THR A 1 218 ? 2.116 21.704 32.761 1.00 37.06 218 THR A N 1
ATOM 1823 C CA . THR A 1 218 ? 3.443 21.968 33.335 1.00 37.06 218 THR A CA 1
ATOM 1824 C C . THR A 1 218 ? 3.684 23.473 33.507 1.00 37.06 218 THR A C 1
ATOM 1826 O O . THR A 1 218 ? 4.175 23.893 34.543 1.00 37.06 218 THR A O 1
ATOM 1829 N N . LEU A 1 219 ? 3.272 24.321 32.557 1.00 37.91 219 LEU A N 1
ATOM 1830 C CA . LEU A 1 219 ? 3.394 25.784 32.668 1.00 37.91 219 LEU A CA 1
ATOM 1831 C C . LEU A 1 219 ? 2.548 26.374 33.806 1.00 37.91 219 LEU A C 1
ATOM 1833 O O . LEU A 1 219 ? 3.002 27.298 34.475 1.00 37.91 219 LEU A O 1
ATOM 1837 N N . LYS A 1 220 ? 1.349 25.836 34.065 1.00 45.47 220 LYS A N 1
ATOM 1838 C CA . LYS A 1 220 ? 0.516 26.258 35.205 1.00 45.47 220 LYS A CA 1
ATOM 1839 C C . LYS A 1 220 ? 1.050 25.771 36.551 1.00 45.47 220 LYS A C 1
ATOM 1841 O O . LYS A 1 220 ? 1.008 26.533 37.508 1.00 45.47 220 LYS A O 1
ATOM 1846 N N . GLU A 1 221 ? 1.569 24.545 36.623 1.00 40.12 221 GLU A N 1
ATOM 1847 C CA . GLU A 1 221 ? 2.181 24.003 37.848 1.00 40.12 221 GLU A CA 1
ATOM 1848 C C . GLU A 1 221 ? 3.509 24.706 38.192 1.00 40.12 221 GLU A C 1
ATOM 1850 O O . GLU A 1 221 ? 3.793 24.930 39.364 1.00 40.12 221 GLU A O 1
ATOM 1855 N N . TYR A 1 222 ? 4.290 25.134 37.193 1.00 37.50 222 TYR A N 1
ATOM 1856 C CA . TYR A 1 222 ? 5.495 25.946 37.412 1.00 37.50 222 TYR A CA 1
ATOM 1857 C C . TYR A 1 222 ? 5.184 27.430 37.672 1.00 37.50 222 TYR A C 1
ATOM 1859 O O . TYR A 1 222 ? 5.889 28.066 38.452 1.00 37.50 222 TYR A O 1
ATOM 1867 N N . GLY A 1 223 ? 4.120 27.976 37.073 1.00 34.97 223 GLY A N 1
ATOM 1868 C CA . GLY A 1 223 ? 3.680 29.360 37.280 1.00 34.97 223 GLY A CA 1
ATOM 1869 C C . GLY A 1 223 ? 3.088 29.644 38.665 1.00 34.97 223 GLY A C 1
ATOM 1870 O O . GLY A 1 223 ? 3.031 30.800 39.058 1.00 34.97 223 GLY A O 1
ATOM 1871 N N . SER A 1 224 ? 2.682 28.621 39.428 1.00 36.62 224 SER A N 1
ATOM 1872 C CA . SER A 1 224 ? 2.244 28.784 40.825 1.00 36.62 224 SER A CA 1
ATOM 1873 C C . SER A 1 224 ? 3.362 28.589 41.855 1.00 36.62 224 SER A C 1
ATOM 1875 O O . SER A 1 224 ? 3.112 28.725 43.048 1.00 36.62 224 SER A O 1
ATOM 1877 N N . LEU A 1 225 ? 4.570 28.206 41.423 1.00 34.12 225 LEU A N 1
ATOM 1878 C CA . LEU A 1 225 ? 5.725 27.953 42.299 1.00 34.12 225 LEU A CA 1
ATOM 1879 C C . LEU A 1 225 ? 6.712 29.127 42.358 1.00 34.12 225 LEU A C 1
ATOM 1881 O O . LEU A 1 225 ? 7.638 29.098 43.164 1.00 34.12 225 LEU A O 1
ATOM 1885 N N . TYR A 1 226 ? 6.495 30.167 41.554 1.00 31.86 226 TYR A N 1
ATOM 1886 C CA . TYR A 1 226 ? 7.265 31.403 41.587 1.00 31.86 226 TYR A CA 1
ATOM 1887 C C . TYR A 1 226 ? 6.320 32.593 41.397 1.00 31.86 226 TYR A C 1
ATOM 1889 O O . TYR A 1 226 ? 5.936 32.906 40.272 1.00 31.86 226 TYR A O 1
ATOM 1897 N N . ASP A 1 227 ? 5.991 33.279 42.493 1.00 40.25 227 ASP A N 1
ATOM 1898 C CA . ASP A 1 227 ? 5.607 34.695 42.461 1.00 40.25 227 ASP A CA 1
ATOM 1899 C C . ASP A 1 227 ? 6.844 35.507 42.040 1.00 40.25 227 ASP A C 1
ATOM 1901 O O . ASP A 1 227 ? 7.535 36.102 42.866 1.00 40.25 227 ASP A O 1
ATOM 1905 N N . ALA A 1 228 ? 7.192 35.455 40.754 1.00 33.50 228 ALA A N 1
ATOM 1906 C CA . ALA A 1 228 ? 8.292 36.221 40.189 1.00 33.50 228 ALA A CA 1
ATOM 1907 C C . ALA A 1 228 ? 7.756 37.190 39.131 1.00 33.50 228 ALA A C 1
ATOM 1909 O O . ALA A 1 228 ? 7.179 36.802 38.114 1.00 33.50 228 ALA A O 1
ATOM 1910 N N . ASP A 1 229 ? 7.945 38.465 39.448 1.00 39.34 229 ASP A N 1
ATOM 1911 C CA . ASP A 1 229 ? 7.599 39.674 38.719 1.00 39.34 229 ASP A CA 1
ATOM 1912 C C . ASP A 1 229 ? 7.680 39.554 37.178 1.00 39.34 229 ASP A C 1
ATOM 1914 O O . ASP A 1 229 ? 8.731 39.327 36.574 1.00 39.34 229 ASP A O 1
ATOM 1918 N N . ILE A 1 230 ? 6.537 39.816 36.531 1.00 39.91 230 ILE A N 1
ATOM 1919 C CA . ILE A 1 230 ? 6.310 39.874 35.070 1.00 39.91 230 ILE A CA 1
ATOM 1920 C C . ILE A 1 230 ? 7.401 40.647 34.269 1.00 39.91 230 ILE A C 1
ATOM 1922 O O . ILE A 1 230 ? 7.682 40.249 33.134 1.00 39.91 230 ILE A O 1
ATOM 1926 N N . PRO A 1 231 ? 8.087 41.677 34.809 1.00 37.75 231 PRO A N 1
ATOM 1927 C CA . PRO A 1 231 ? 9.239 42.322 34.164 1.00 37.75 231 PRO A CA 1
ATOM 1928 C C . PRO A 1 231 ? 10.458 41.430 33.833 1.00 37.75 231 PRO A C 1
ATOM 1930 O O . PRO A 1 231 ? 11.198 41.749 32.897 1.00 37.75 231 PRO A O 1
ATOM 1933 N N . GLU A 1 232 ? 10.707 40.315 34.532 1.00 37.47 232 GLU A N 1
ATOM 1934 C CA . GLU A 1 232 ? 11.891 39.468 34.263 1.00 37.47 232 GLU A CA 1
ATOM 1935 C C . GLU A 1 232 ? 11.748 38.594 33.007 1.00 37.47 232 GLU A C 1
ATOM 1937 O O . GLU A 1 232 ? 12.736 38.319 32.316 1.00 37.47 232 GLU A O 1
ATOM 1942 N N . ILE A 1 233 ? 10.518 38.219 32.646 1.00 38.16 233 ILE A N 1
ATOM 1943 C CA . ILE A 1 233 ? 10.228 37.405 31.456 1.00 38.16 233 ILE A CA 1
ATOM 1944 C C . ILE A 1 233 ? 10.407 38.230 30.171 1.00 38.16 233 ILE A C 1
ATOM 1946 O O . ILE A 1 233 ? 10.924 37.723 29.170 1.00 38.16 233 ILE A O 1
ATOM 1950 N N . GLU A 1 234 ? 10.047 39.518 30.189 1.00 36.59 234 GLU A N 1
ATOM 1951 C CA . GLU A 1 234 ? 10.319 40.427 29.066 1.00 36.59 234 GLU A CA 1
ATOM 1952 C C . GLU A 1 234 ? 11.818 40.709 28.915 1.00 36.59 234 GLU A C 1
ATOM 1954 O O . GLU A 1 234 ? 12.332 40.713 27.794 1.00 36.59 234 GLU A O 1
ATOM 1959 N N . ARG A 1 235 ? 12.558 40.797 30.028 1.00 36.72 235 ARG A N 1
ATOM 1960 C CA . ARG A 1 235 ? 14.025 40.902 30.017 1.00 36.72 235 ARG A CA 1
ATOM 1961 C C . ARG A 1 235 ? 14.693 39.656 29.420 1.00 36.72 235 ARG A C 1
ATOM 1963 O O . ARG A 1 235 ? 15.648 39.786 28.657 1.00 36.72 235 ARG A O 1
ATOM 1970 N N . TRP A 1 236 ? 14.157 38.459 29.677 1.00 38.03 236 TRP A N 1
ATOM 1971 C CA . TRP A 1 236 ? 14.606 37.210 29.040 1.00 38.03 236 TRP A CA 1
ATOM 1972 C C . TRP A 1 236 ? 14.280 37.143 27.540 1.00 38.03 236 TRP A C 1
ATOM 1974 O O . TRP A 1 236 ? 15.096 36.653 26.759 1.00 38.03 236 TRP A O 1
ATOM 1984 N N . ARG A 1 237 ? 13.132 37.679 27.099 1.00 33.00 237 ARG A N 1
ATOM 1985 C CA . ARG A 1 237 ? 12.805 37.807 25.664 1.00 33.00 237 ARG A CA 1
ATOM 1986 C C . ARG A 1 237 ? 13.735 38.773 24.932 1.00 33.00 237 ARG A C 1
ATOM 1988 O O . ARG A 1 237 ? 14.120 38.477 23.801 1.00 33.00 237 ARG A O 1
ATOM 1995 N N . GLN A 1 238 ? 14.101 39.891 25.558 1.00 36.38 238 GLN A N 1
ATOM 1996 C CA . GLN A 1 238 ? 15.074 40.833 24.999 1.00 36.38 238 GLN A CA 1
ATOM 1997 C C . GLN A 1 238 ? 16.474 40.194 24.934 1.00 36.38 238 GLN A C 1
ATOM 1999 O O . GLN A 1 238 ? 17.078 40.164 23.865 1.00 36.38 238 GLN A O 1
ATOM 2004 N N . ASN A 1 239 ? 16.933 39.562 26.022 1.00 35.06 239 ASN A N 1
ATOM 2005 C CA . ASN A 1 239 ? 18.241 38.895 26.082 1.00 35.06 239 ASN A CA 1
ATOM 2006 C C . ASN A 1 239 ? 18.345 37.668 25.154 1.00 35.06 239 ASN A C 1
ATOM 2008 O O . ASN A 1 239 ? 19.429 37.356 24.671 1.00 35.06 239 ASN A O 1
ATOM 2012 N N . SER A 1 240 ? 17.235 36.990 24.841 1.00 34.59 240 SER A N 1
ATOM 2013 C CA . SER A 1 240 ? 17.204 35.891 23.863 1.00 34.59 240 SER A CA 1
ATOM 2014 C C . SER A 1 240 ? 17.491 36.343 22.428 1.00 34.59 240 SER A C 1
ATOM 2016 O O . SER A 1 240 ? 17.903 35.508 21.623 1.00 34.59 240 SER A O 1
ATOM 2018 N N . LYS A 1 241 ? 17.268 37.618 22.082 1.00 33.84 241 LYS A N 1
ATOM 2019 C CA . LYS A 1 241 ? 17.674 38.153 20.772 1.00 33.84 241 LYS A CA 1
ATOM 2020 C C . LYS A 1 241 ? 19.173 38.451 20.714 1.00 33.84 241 LYS A C 1
ATOM 2022 O O . LYS A 1 241 ? 19.755 38.328 19.641 1.00 33.84 241 LYS A O 1
ATOM 2027 N N . ASP A 1 242 ? 19.791 38.742 21.856 1.00 35.69 242 ASP A N 1
ATOM 2028 C CA . ASP A 1 242 ? 21.225 39.031 21.955 1.00 35.69 242 ASP A CA 1
ATOM 2029 C C . ASP A 1 242 ? 22.086 37.782 22.235 1.00 35.69 242 ASP A C 1
ATOM 2031 O O . ASP A 1 242 ? 23.287 37.793 21.972 1.00 35.69 242 ASP A O 1
ATOM 2035 N N . PHE A 1 243 ? 21.495 36.663 22.680 1.00 36.81 243 PHE A N 1
ATOM 2036 C CA . PHE A 1 243 ? 22.230 35.416 22.959 1.00 36.81 243 PHE A CA 1
ATOM 2037 C C . PHE A 1 243 ? 22.681 34.645 21.698 1.00 36.81 243 PHE A C 1
ATOM 2039 O O . PHE A 1 243 ? 23.462 33.700 21.798 1.00 36.81 243 PHE A O 1
ATOM 2046 N N . ILE A 1 244 ? 22.254 35.059 20.498 1.00 40.97 244 ILE A N 1
ATOM 2047 C CA . ILE A 1 244 ? 22.723 34.508 19.212 1.00 40.97 244 ILE A CA 1
ATOM 2048 C C . ILE A 1 244 ? 23.887 35.361 18.678 1.00 40.97 244 ILE A C 1
ATOM 2050 O O . ILE A 1 244 ? 23.842 35.891 17.573 1.00 40.97 244 ILE A O 1
ATOM 2054 N N . LYS A 1 245 ? 24.929 35.543 19.492 1.00 40.50 245 LYS A N 1
ATOM 2055 C CA . LYS A 1 245 ? 26.232 36.100 19.080 1.00 40.50 245 LYS A CA 1
ATOM 2056 C C . LYS A 1 245 ? 27.368 35.526 19.930 1.00 40.50 245 LYS A C 1
ATOM 2058 O O . LYS A 1 245 ? 28.161 36.261 20.505 1.00 40.50 245 LYS A O 1
ATOM 2063 N N . THR A 1 246 ? 27.434 34.206 20.054 1.00 52.47 246 THR A N 1
ATOM 2064 C CA . THR A 1 246 ? 28.614 33.545 20.630 1.00 52.47 246 THR A CA 1
ATOM 2065 C C . THR A 1 246 ? 29.248 32.618 19.606 1.00 52.47 246 THR A C 1
ATOM 2067 O O . THR A 1 246 ? 28.546 31.865 18.930 1.00 52.47 246 THR A O 1
ATOM 2070 N N . ASP A 1 247 ? 30.580 32.688 19.523 1.00 55.03 247 ASP A N 1
ATOM 2071 C CA . ASP A 1 247 ? 31.443 32.005 18.548 1.00 55.03 247 ASP A CA 1
ATOM 2072 C C . ASP A 1 247 ? 31.131 30.503 18.415 1.00 55.03 247 ASP A C 1
ATOM 2074 O O . ASP A 1 247 ? 31.127 29.962 17.312 1.00 55.03 247 ASP A O 1
ATOM 2078 N N . ILE A 1 248 ? 30.687 29.879 19.512 1.00 57.00 248 ILE A N 1
ATOM 2079 C CA . ILE A 1 248 ? 30.282 28.470 19.610 1.00 57.00 248 ILE A CA 1
ATOM 2080 C C . ILE A 1 248 ? 29.176 28.090 18.607 1.00 57.00 248 ILE A C 1
ATOM 2082 O O . ILE A 1 248 ? 29.186 26.982 18.071 1.00 57.00 248 ILE A O 1
ATOM 2086 N N . PHE A 1 249 ? 28.201 28.967 18.344 1.00 62.81 249 PHE A N 1
ATOM 2087 C CA . PHE A 1 249 ? 27.104 28.648 17.418 1.00 62.81 249 PHE A CA 1
ATOM 2088 C C . PHE A 1 249 ? 27.593 28.605 15.965 1.00 62.81 249 PHE A C 1
ATOM 2090 O O . PHE A 1 249 ? 27.235 27.701 15.209 1.00 62.81 249 PHE A O 1
ATOM 2097 N N . THR A 1 250 ? 28.450 29.554 15.596 1.00 63.03 250 THR A N 1
ATOM 2098 C CA . THR A 1 250 ? 29.132 29.607 14.297 1.00 63.03 250 THR A CA 1
ATOM 2099 C C . THR A 1 250 ? 30.078 28.425 14.105 1.00 63.03 250 THR A C 1
ATOM 2101 O O . THR A 1 250 ? 30.063 27.816 13.037 1.00 63.03 250 THR A O 1
ATOM 2104 N N . ASP A 1 251 ? 30.815 28.032 15.144 1.00 65.00 251 ASP A N 1
ATOM 2105 C CA . ASP A 1 251 ? 31.715 26.875 15.101 1.00 65.00 251 ASP A CA 1
ATOM 2106 C C . ASP A 1 251 ? 30.943 25.568 14.884 1.00 65.00 251 ASP A C 1
ATOM 2108 O O . ASP A 1 251 ? 31.310 24.746 14.045 1.00 65.00 251 ASP A O 1
ATOM 2112 N N . ILE A 1 252 ? 29.813 25.392 15.579 1.00 64.62 252 ILE A N 1
ATOM 2113 C CA . ILE A 1 252 ? 28.934 24.230 15.392 1.00 64.62 252 ILE A CA 1
ATOM 2114 C C . ILE A 1 252 ? 28.372 24.188 13.966 1.00 64.62 252 ILE A C 1
ATOM 2116 O O . ILE A 1 252 ? 28.327 23.117 13.359 1.00 64.62 252 ILE A O 1
ATOM 2120 N N . LEU A 1 253 ? 27.962 25.333 13.411 1.00 67.94 253 LEU A N 1
ATOM 2121 C CA . LEU A 1 253 ? 27.477 25.407 1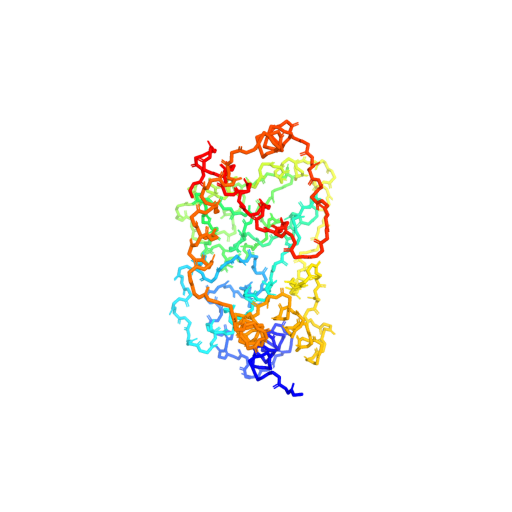2.031 1.00 67.94 253 LEU A CA 1
ATOM 2122 C C . LEU A 1 253 ? 28.565 25.037 11.020 1.00 67.94 253 LEU A C 1
ATOM 2124 O O . LEU A 1 253 ? 28.274 24.315 10.067 1.00 67.94 253 LEU A O 1
ATOM 2128 N N . GLN A 1 254 ? 29.804 25.485 11.232 1.00 68.69 254 GLN A N 1
ATOM 2129 C CA . GLN A 1 254 ? 30.923 25.152 10.353 1.00 68.69 254 GLN A CA 1
ATOM 2130 C C . GLN A 1 254 ? 31.240 23.650 10.390 1.00 68.69 254 GLN A C 1
ATOM 2132 O O . GLN A 1 254 ? 31.334 23.022 9.340 1.00 68.69 254 GLN A O 1
ATOM 2137 N N . ILE A 1 255 ? 31.270 23.041 11.579 1.00 67.50 255 ILE A N 1
ATOM 2138 C CA . ILE A 1 255 ? 31.477 21.591 11.743 1.00 67.50 255 ILE A CA 1
ATOM 2139 C C . ILE A 1 255 ? 30.397 20.786 10.999 1.00 67.50 255 ILE A C 1
ATOM 2141 O O . ILE A 1 255 ? 30.699 19.777 10.359 1.00 67.50 255 ILE A O 1
ATOM 2145 N N . ILE A 1 256 ? 29.138 21.233 11.050 1.00 69.44 256 ILE A N 1
ATOM 2146 C CA . ILE A 1 256 ? 28.036 20.568 10.340 1.00 69.44 256 ILE A CA 1
ATOM 2147 C C . ILE A 1 256 ? 28.171 20.740 8.820 1.00 69.44 256 ILE A C 1
ATOM 2149 O O . ILE A 1 256 ? 27.947 19.778 8.085 1.00 69.44 256 ILE A O 1
ATOM 2153 N N . LYS A 1 257 ? 28.575 21.927 8.342 1.00 73.12 257 LYS A N 1
ATOM 2154 C CA . LYS A 1 257 ? 28.848 22.181 6.913 1.00 73.12 257 LYS A CA 1
ATOM 2155 C C . LYS A 1 257 ? 29.988 21.316 6.378 1.00 73.12 257 LYS A C 1
ATOM 2157 O O . LYS A 1 257 ? 29.923 20.863 5.238 1.00 73.12 257 LYS A O 1
ATOM 2162 N N . ASP A 1 258 ? 30.959 20.997 7.225 1.00 71.81 258 ASP A N 1
ATOM 2163 C CA . ASP A 1 258 ? 32.066 20.093 6.908 1.00 71.81 258 ASP A CA 1
ATOM 2164 C C . ASP A 1 258 ? 31.669 18.597 7.009 1.00 71.81 258 ASP A C 1
ATOM 2166 O O . ASP A 1 258 ? 32.523 17.712 7.023 1.00 71.81 258 ASP A O 1
ATOM 2170 N N . ASN A 1 259 ? 30.360 18.286 7.024 1.00 62.16 259 ASN A N 1
ATOM 2171 C CA . ASN A 1 259 ? 29.760 16.942 7.089 1.00 62.16 259 ASN A CA 1
ATOM 2172 C C . ASN A 1 259 ? 30.059 16.142 8.370 1.00 62.16 259 ASN A C 1
ATOM 2174 O O . ASN A 1 259 ? 29.933 14.911 8.390 1.00 62.16 259 ASN A O 1
ATOM 2178 N N . HIS A 1 260 ? 30.400 16.811 9.470 1.00 57.72 260 HIS A N 1
ATOM 2179 C CA . HIS A 1 260 ? 30.592 16.152 10.759 1.00 57.72 260 HIS A CA 1
ATOM 2180 C C . HIS A 1 260 ? 29.312 16.168 11.613 1.00 57.72 260 HIS A C 1
ATOM 2182 O O . HIS A 1 260 ? 28.541 17.125 11.629 1.00 57.72 260 HIS A O 1
ATOM 2188 N N . CYS A 1 261 ? 29.076 15.079 12.354 1.00 59.34 261 CYS A N 1
ATOM 2189 C CA . CYS A 1 261 ? 27.970 14.993 13.311 1.00 59.34 261 CYS A CA 1
ATOM 2190 C C . CYS A 1 261 ? 28.337 15.687 14.629 1.00 59.34 261 CYS A C 1
ATOM 2192 O O . CYS A 1 261 ? 29.379 15.395 15.212 1.00 59.34 261 CYS A O 1
ATOM 2194 N N . VAL A 1 262 ? 27.441 16.538 15.137 1.00 66.69 262 VAL A N 1
ATOM 2195 C CA . VAL A 1 262 ? 27.622 17.253 16.410 1.00 66.69 262 VAL A CA 1
ATOM 2196 C C . VAL A 1 262 ? 26.736 16.643 17.494 1.00 66.69 262 VAL A C 1
ATOM 2198 O O . VAL A 1 262 ? 25.527 16.493 17.315 1.00 66.69 262 VAL A O 1
ATOM 2201 N N . LEU A 1 263 ? 27.334 16.313 18.643 1.00 63.06 263 LEU A N 1
ATOM 2202 C CA . LEU A 1 263 ? 26.618 15.845 19.830 1.00 63.06 263 LEU A CA 1
ATOM 2203 C C . LEU A 1 263 ? 26.461 16.994 20.835 1.00 63.06 263 LEU A C 1
ATOM 2205 O O . LEU A 1 263 ? 27.434 17.422 21.449 1.00 63.06 263 LEU A O 1
ATOM 2209 N N . LEU A 1 264 ? 25.228 17.464 21.041 1.00 67.69 264 LEU A N 1
ATOM 2210 C CA . LEU A 1 264 ? 24.921 18.479 22.053 1.00 67.69 264 LEU A CA 1
ATOM 2211 C C . LEU A 1 264 ? 24.706 17.815 23.421 1.00 67.69 264 LEU A C 1
ATOM 2213 O O . LEU A 1 264 ? 23.684 17.163 23.652 1.00 67.69 264 LEU A O 1
ATOM 2217 N N . THR A 1 265 ? 25.656 17.987 24.339 1.00 62.94 265 THR A N 1
ATOM 2218 C CA . THR A 1 265 ? 25.581 17.471 25.715 1.00 62.94 265 THR A CA 1
ATOM 2219 C C . THR A 1 265 ? 25.279 18.591 26.716 1.00 62.94 265 THR A C 1
ATOM 2221 O O . THR A 1 265 ? 25.455 19.772 26.433 1.00 62.94 265 THR A O 1
ATOM 2224 N N . GLY A 1 266 ? 24.735 18.236 27.882 1.00 66.75 266 GLY A N 1
ATOM 2225 C CA . GLY A 1 266 ? 24.399 19.192 28.943 1.00 66.75 266 GLY A CA 1
ATOM 2226 C C . GLY A 1 266 ? 23.316 18.666 29.880 1.00 66.75 266 GLY A C 1
ATOM 2227 O O . GLY A 1 266 ? 22.682 17.646 29.592 1.00 66.75 266 GLY A O 1
ATOM 2228 N N . VAL A 1 267 ? 23.063 19.368 30.985 1.00 52.50 267 VAL A N 1
ATOM 2229 C CA . VAL A 1 267 ? 22.000 19.020 31.945 1.00 52.50 267 VAL A CA 1
ATOM 2230 C C . VAL A 1 267 ? 20.598 19.162 31.332 1.00 52.50 267 VAL A C 1
ATOM 2232 O O . VAL A 1 267 ? 20.396 19.803 30.291 1.00 52.50 267 VAL A O 1
ATOM 2235 N N . SER A 1 268 ? 19.620 18.460 31.910 1.00 48.09 268 SER A N 1
ATOM 2236 C CA . SER A 1 268 ? 18.223 18.526 31.460 1.00 48.09 268 SER A CA 1
ATOM 2237 C C . SER A 1 268 ? 17.677 19.944 31.658 1.00 48.09 268 SER A C 1
ATOM 2239 O O . SER A 1 268 ? 17.929 20.551 32.691 1.00 48.09 268 SER A O 1
ATOM 2241 N N . GLY A 1 269 ? 16.973 20.486 30.661 1.00 58.03 269 GLY A N 1
ATOM 2242 C CA . GLY A 1 269 ? 16.415 21.846 30.709 1.00 58.03 269 GLY A CA 1
ATOM 2243 C C . GLY A 1 269 ? 17.273 22.956 30.085 1.00 58.03 269 GLY A C 1
ATOM 2244 O O . GLY A 1 269 ? 16.743 24.024 29.813 1.00 58.03 269 GLY A O 1
ATOM 2245 N N . MET A 1 270 ? 18.544 22.716 29.737 1.00 57.62 270 MET A N 1
ATOM 2246 C CA . MET A 1 270 ? 19.415 23.732 29.101 1.00 57.62 270 MET A CA 1
ATOM 2247 C C . MET A 1 270 ? 19.159 23.961 27.597 1.00 57.62 270 MET A C 1
ATOM 2249 O O . MET A 1 270 ? 20.074 24.235 26.831 1.00 57.62 270 MET A O 1
ATOM 2253 N N . GLY A 1 271 ? 17.922 23.798 27.126 1.00 61.88 271 GLY A N 1
ATOM 2254 C CA . GLY A 1 271 ? 17.552 24.225 25.771 1.00 61.88 271 GLY A CA 1
ATOM 2255 C C . GLY A 1 271 ? 18.188 23.458 24.602 1.00 61.88 271 GLY A C 1
ATOM 2256 O O . GLY A 1 271 ? 18.013 23.882 23.469 1.00 61.88 271 GLY A O 1
ATOM 2257 N N . LYS A 1 272 ? 18.849 22.308 24.819 1.00 74.12 272 LYS A N 1
ATOM 2258 C CA . LYS A 1 272 ? 19.520 21.513 23.759 1.00 74.12 272 LYS A CA 1
ATOM 2259 C C . LYS A 1 272 ? 18.638 21.256 22.528 1.00 74.12 272 LYS A C 1
ATOM 2261 O O . LYS A 1 272 ? 19.095 21.374 21.395 1.00 74.12 272 LYS A O 1
ATOM 2266 N N . THR A 1 273 ? 17.365 20.933 22.754 1.00 68.62 273 THR A N 1
ATOM 2267 C CA . THR A 1 273 ? 16.381 20.698 21.687 1.00 68.62 273 THR A CA 1
ATOM 2268 C C . THR A 1 273 ? 16.074 21.972 20.901 1.00 68.62 273 THR A C 1
ATOM 2270 O O . THR A 1 273 ? 15.961 21.922 19.681 1.00 68.62 273 THR A O 1
ATOM 2273 N N . LEU A 1 274 ? 15.981 23.113 21.588 1.00 63.78 274 LEU A N 1
ATOM 2274 C CA . LEU A 1 274 ? 15.739 24.413 20.967 1.00 63.78 274 LEU A CA 1
ATOM 2275 C C . LEU A 1 274 ? 16.965 24.868 20.162 1.00 63.78 274 LEU A C 1
ATOM 2277 O O . LEU A 1 274 ? 16.823 25.337 19.038 1.00 63.78 274 LEU A O 1
ATOM 2281 N N . THR A 1 275 ? 18.173 24.638 20.683 1.00 69.19 275 THR A N 1
ATOM 2282 C CA . THR A 1 275 ? 19.428 24.907 19.969 1.00 69.19 275 THR A CA 1
ATOM 2283 C C . THR A 1 275 ? 19.535 24.069 18.694 1.00 69.19 275 THR A C 1
ATOM 2285 O O . THR A 1 275 ? 19.836 24.614 17.637 1.00 69.19 275 THR A O 1
ATOM 2288 N N . ALA A 1 276 ? 19.207 22.772 18.749 1.00 69.25 276 ALA A N 1
ATOM 2289 C CA . ALA A 1 276 ? 19.192 21.907 17.567 1.00 69.25 276 ALA A CA 1
ATOM 2290 C C . ALA A 1 276 ? 18.158 22.354 16.515 1.00 69.25 276 ALA A C 1
ATOM 2292 O O . ALA A 1 276 ? 18.444 22.337 15.319 1.00 69.25 276 ALA A O 1
ATOM 2293 N N . GLN A 1 277 ? 16.972 22.790 16.951 1.00 69.88 277 GLN A N 1
ATOM 2294 C CA . GLN A 1 277 ? 15.937 23.320 16.058 1.00 69.88 277 GLN A CA 1
ATOM 2295 C C . GLN A 1 277 ? 16.369 24.629 15.389 1.00 69.88 277 GLN A C 1
ATOM 2297 O O . GLN A 1 277 ? 16.175 24.787 14.186 1.00 69.88 277 GLN A O 1
ATOM 2302 N N . ASN A 1 278 ? 17.004 25.534 16.135 1.00 68.56 278 ASN A N 1
ATOM 2303 C CA . ASN A 1 278 ? 17.502 26.798 15.596 1.00 68.56 278 ASN A CA 1
ATOM 2304 C C . ASN A 1 278 ? 18.661 26.591 14.605 1.00 68.56 278 ASN A C 1
ATOM 2306 O O . ASN A 1 278 ? 18.685 27.249 13.569 1.00 68.56 278 ASN A O 1
ATOM 2310 N N . ILE A 1 279 ? 19.569 25.640 14.864 1.00 68.19 279 ILE A N 1
ATOM 2311 C CA . ILE A 1 279 ? 20.627 25.243 13.915 1.00 68.19 279 ILE A CA 1
ATOM 2312 C C . ILE A 1 279 ? 20.011 24.715 12.613 1.00 68.19 279 ILE A C 1
ATOM 2314 O O . ILE A 1 279 ? 20.402 25.137 11.527 1.00 68.19 279 ILE A O 1
ATOM 2318 N N . ALA A 1 280 ? 19.018 23.826 12.712 1.00 67.88 280 ALA A N 1
ATOM 2319 C CA . ALA A 1 280 ? 18.350 23.261 11.543 1.00 67.88 280 ALA A CA 1
ATOM 2320 C C . ALA A 1 280 ? 17.617 24.332 10.717 1.00 67.88 280 ALA A C 1
ATOM 2322 O O . ALA A 1 280 ? 17.701 24.329 9.492 1.00 67.88 280 ALA A O 1
ATOM 2323 N N . LEU A 1 281 ? 16.933 25.271 11.377 1.00 65.94 281 LEU A N 1
ATOM 2324 C CA . LEU A 1 281 ? 16.255 26.382 10.706 1.00 65.94 281 LEU A CA 1
ATOM 2325 C C . LEU A 1 281 ? 17.241 27.305 9.981 1.00 65.94 281 LEU A C 1
ATOM 2327 O O . LEU A 1 281 ? 16.965 27.710 8.853 1.00 65.94 281 LEU A O 1
ATOM 2331 N N . GLN A 1 282 ? 18.390 27.600 10.593 1.00 68.62 282 GLN A N 1
ATOM 2332 C CA . GLN A 1 282 ? 19.414 28.452 9.992 1.00 68.62 282 GLN A CA 1
ATOM 2333 C C . GLN A 1 282 ? 20.071 27.791 8.770 1.00 68.62 282 GLN A C 1
ATOM 2335 O O . GLN A 1 282 ? 20.223 28.444 7.740 1.00 68.62 282 GLN A O 1
ATOM 2340 N N . LEU A 1 283 ? 20.382 26.491 8.837 1.00 66.00 283 LEU A N 1
ATOM 2341 C CA . LEU A 1 283 ? 20.906 25.734 7.691 1.00 66.00 283 LEU A CA 1
ATOM 2342 C C . LEU A 1 283 ? 19.901 25.695 6.530 1.00 66.00 283 LEU A C 1
ATOM 2344 O O . LEU A 1 283 ? 20.274 25.947 5.387 1.00 66.00 283 LEU A O 1
ATOM 2348 N N . CYS A 1 284 ? 18.614 25.473 6.815 1.00 63.09 284 CYS A N 1
ATOM 2349 C CA . CYS A 1 284 ? 17.566 25.520 5.791 1.00 63.09 284 CYS A CA 1
ATOM 2350 C C . CYS A 1 284 ? 17.428 26.912 5.151 1.00 63.09 284 CYS A C 1
ATOM 2352 O O . CYS A 1 284 ? 17.200 27.015 3.943 1.00 63.09 284 CYS A O 1
ATOM 2354 N N . TYR A 1 285 ? 17.568 27.980 5.944 1.00 65.38 285 TYR A N 1
ATOM 2355 C CA . TYR A 1 285 ? 17.507 29.355 5.449 1.00 65.38 285 TYR A CA 1
ATOM 2356 C C . TYR A 1 285 ? 18.705 29.698 4.549 1.00 65.38 285 TYR A C 1
ATOM 2358 O O . TYR A 1 285 ? 18.517 30.296 3.490 1.00 65.38 285 TYR A O 1
ATOM 2366 N N . GLU A 1 286 ? 19.918 29.285 4.926 1.00 63.31 286 GLU A N 1
ATOM 2367 C CA . GLU A 1 286 ? 21.145 29.526 4.152 1.00 63.31 286 GLU A CA 1
ATOM 2368 C C . GLU A 1 286 ? 21.210 28.708 2.853 1.00 63.31 286 GLU A C 1
ATOM 2370 O O . GLU A 1 286 ? 21.715 29.205 1.848 1.00 63.31 286 GLU A O 1
ATOM 2375 N N . GLU A 1 287 ? 20.641 27.500 2.826 1.00 61.81 287 GLU A N 1
ATOM 2376 C CA . GLU A 1 287 ? 20.546 26.679 1.608 1.00 61.81 287 GLU A CA 1
ATOM 2377 C C . GLU A 1 287 ? 19.363 27.060 0.694 1.00 61.81 287 GLU A C 1
ATOM 2379 O O . GLU A 1 287 ? 19.157 26.451 -0.358 1.00 61.81 287 GLU A O 1
ATOM 2384 N N . GLY A 1 288 ? 18.580 28.083 1.058 1.00 41.88 288 GLY A N 1
ATOM 2385 C CA . GLY A 1 288 ? 17.461 28.575 0.248 1.00 41.88 288 GLY A CA 1
ATOM 2386 C C . GLY A 1 288 ? 16.284 27.597 0.146 1.00 41.88 288 GLY A C 1
ATOM 2387 O O . GLY A 1 288 ? 15.459 27.711 -0.765 1.00 41.88 288 GLY A O 1
ATOM 2388 N N . ILE A 1 289 ? 16.188 26.640 1.070 1.00 45.44 289 ILE A N 1
ATOM 2389 C CA . ILE A 1 289 ? 15.147 25.613 1.094 1.00 45.44 289 ILE A CA 1
ATOM 2390 C C . ILE A 1 289 ? 13.970 26.156 1.916 1.00 45.44 289 ILE A C 1
ATOM 2392 O O . ILE A 1 289 ? 13.965 26.085 3.143 1.00 45.44 289 ILE A O 1
ATOM 2396 N N . ARG A 1 290 ? 12.978 26.737 1.230 1.00 41.69 290 ARG A N 1
ATOM 2397 C CA . ARG A 1 290 ? 11.659 27.057 1.808 1.00 41.69 290 ARG A CA 1
ATOM 2398 C C . ARG A 1 290 ? 10.708 25.869 1.742 1.00 41.69 290 ARG A C 1
ATOM 2400 O O . ARG A 1 290 ? 10.671 25.207 0.679 1.00 41.69 290 ARG A O 1
#

Secondary structure (DSSP, 8-state):
---HHHHHHHHHHHHHHHHHSS---GGGHHHHHHHGGG-STTGGGGS--S-GGG-GGGGGS-HHHHHHHHHHHHTTBT--PPP-SHHHHHTSBSTT-TTSEETTEEP--HHHHHTT--BHHHHB-TTSSB-GGGGGT-S--TTHHHHHHHHHHHS-HHHHHHHTSHHHHH---------EEEETTEEEETTT--HHHHHHHHHHHHHHS--HHHHHHHHHHHHTS----THHHHHHHHHHHHSS--HHHHHHHHHHHTT--------TTSSHHHHHHHHHHHHHHHTT--

Radius of gyration: 24.65 Å; chains: 1; bounding box: 53×57×68 Å

Foldseek 3Di:
DAPVVLLVLLVLLVVVLVLQDPDPDPVNPVVQVQCCLQAHSSCLQLAQAQAPVLDPPLVPDDPSSSVSSRSCNVQQWNHDDDDDALQSQQLHFQANHCQQDDPNHGDDDSQCRHLVCTGLVSQADLQLDRDPVCVVSGPDCPCVVVVSVSRNVRHDPVNSVNSNDPVNSPDDHDNDDFTWGQAPNDIDRSNPDDSVRSSVRSVVRVVVPPDVVNVVVVVVVVVVVDPDDPVVVVVVVVVVVVVPDDVVLVVVLVCVVVVHDDDDDDDPPPCSVVSVVVSVVVVCVVVVND

InterPro domains:
  IPR027417 P-loop containing nucleoside triphosphate hydrolase [G3DSA:3.40.50.300] (166-289)
  IPR027417 P-loop containing nucleoside triphosphate hydrolase [SSF52540] (232-284)
  IPR049050 Novel STAND NTPase 3 [PF20720] (243-285)

Sequence (290 aa):
MTDIDAYIEAIKINWVKRLTDETCANWKIIPTFYFREFGENNLIFKMNLNSHKSLENLKNLPTFYFEILKCWIKNGGGKTKVPDNYRDIRKQVIWGNQYIKTCGKSLYYSHWVKENIIFVNDVIDDKGEISHKILDKLKKKQNWIAELFSLRKALPKSWIQKLKGNISKHTKINITQDIKMFCNGLYYNLDKIKFKEIYNIIIRSNKELPTVATQEKTLKEYGSLYDADIPEIERWRQNSKDFIKTDIFTDILQIIKDNHCVLLTGVSGMGKTLTAQNIALQLCYEEGIR

Organism: Mytilus edulis (NCBI:txid6550)

pLDDT: mean 77.02, std 18.44, range [31.86, 96.25]